Protein AF-A0A8W8M804-F1 (afdb_monomer)

Mean predicted aligned error: 14.67 Å

Nearest PDB structures (foldseek):
  3wht-assembly1_A  TM=5.389E-01  e=2.378E-03  Homo sapiens
  3vv1-assembly1_B  TM=4.825E-01  e=9.554E-04  Caenorhabditis elegans
  2gn7-assembly1_A  TM=3.714E-01  e=5.472E-04  Pterocarpus angolensis
  5glt-assembly2_B  TM=5.062E-01  e=2.573E-02  Toxascaris leonina
  5w8m-assembly3_C  TM=5.749E-01  e=2.720E+00  Thermochaetoides thermophila

InterPro domains:
  IPR013320 Concanavalin A-like lectin/glucanase domain superfamily [SSF49899] (125-293)

Organism: Magallana gigas (NCBI:txid29159)

Structure (mmCIF, N/CA/C/O backbone):
data_AF-A0A8W8M804-F1
#
_entry.id   AF-A0A8W8M804-F1
#
loop_
_atom_site.group_PDB
_atom_site.id
_atom_site.type_symbol
_atom_site.label_atom_id
_atom_site.label_alt_id
_atom_site.label_comp_id
_atom_site.label_asym_id
_atom_site.label_entity_id
_atom_site.label_seq_id
_atom_site.pdbx_PDB_ins_code
_atom_site.Cartn_x
_atom_site.Cartn_y
_atom_site.Cartn_z
_atom_site.occupancy
_atom_site.B_iso_or_equiv
_atom_site.auth_seq_id
_atom_site.auth_comp_id
_atom_site.auth_asym_id
_atom_site.auth_atom_id
_atom_site.pdbx_PDB_model_num
ATOM 1 N N . ALA A 1 1 ? 40.664 -21.416 -41.906 1.00 31.02 1 ALA A N 1
ATOM 2 C CA . ALA A 1 1 ? 40.564 -22.837 -41.514 1.00 31.02 1 ALA A CA 1
ATOM 3 C C . ALA A 1 1 ? 39.234 -23.032 -40.791 1.00 31.02 1 ALA A C 1
ATOM 5 O O . ALA A 1 1 ? 38.945 -22.203 -39.941 1.00 31.02 1 ALA A O 1
ATOM 6 N N . CYS A 1 2 ? 38.373 -24.005 -41.096 1.00 26.11 2 CYS A N 1
ATOM 7 C CA . CYS A 1 2 ? 38.398 -25.051 -42.134 1.00 26.11 2 CYS A CA 1
ATOM 8 C C . CYS A 1 2 ? 36.930 -25.421 -42.490 1.00 26.11 2 CYS A C 1
ATOM 10 O O . CYS A 1 2 ? 36.098 -25.499 -41.597 1.00 26.11 2 CYS A O 1
ATOM 12 N N . THR A 1 3 ? 36.546 -25.338 -43.771 1.00 32.50 3 THR A N 1
ATOM 13 C CA . THR A 1 3 ? 36.202 -26.456 -44.698 1.00 32.50 3 THR A CA 1
ATOM 14 C C . THR A 1 3 ? 34.803 -27.095 -44.560 1.00 32.50 3 THR A C 1
ATOM 16 O O . THR A 1 3 ? 34.520 -27.837 -43.627 1.00 32.50 3 THR A O 1
ATOM 19 N N . ILE A 1 4 ? 33.992 -26.832 -45.592 1.00 37.12 4 ILE A N 1
ATOM 20 C CA . ILE A 1 4 ? 32.720 -27.443 -46.062 1.00 37.12 4 ILE A CA 1
ATOM 21 C C . ILE A 1 4 ? 33.000 -28.934 -46.450 1.00 37.12 4 ILE A C 1
ATOM 23 O O . ILE A 1 4 ? 34.138 -29.161 -46.873 1.00 37.12 4 ILE A O 1
ATOM 27 N N . PRO A 1 5 ? 32.089 -29.950 -46.324 1.00 40.31 5 PRO A N 1
ATOM 28 C CA . PRO A 1 5 ? 30.773 -29.968 -46.995 1.00 40.31 5 PRO A CA 1
ATOM 29 C C . PRO A 1 5 ? 29.573 -30.701 -46.345 1.00 40.31 5 PRO A C 1
ATOM 31 O O . PRO A 1 5 ? 29.697 -31.535 -45.453 1.00 40.31 5 PRO A O 1
ATOM 34 N N . CYS A 1 6 ? 28.388 -30.434 -46.909 1.00 38.78 6 CYS A N 1
ATOM 35 C CA . CYS A 1 6 ? 27.187 -31.263 -46.774 1.00 38.78 6 CYS A CA 1
ATOM 36 C C . CYS A 1 6 ? 27.099 -32.276 -47.926 1.00 38.78 6 CYS A C 1
ATOM 38 O O . CYS A 1 6 ? 27.071 -31.838 -49.072 1.00 38.78 6 CYS A O 1
ATOM 40 N N . SER A 1 7 ? 26.957 -33.573 -47.623 1.00 38.91 7 SER A N 1
ATOM 41 C CA . SER A 1 7 ? 26.239 -34.586 -48.435 1.00 38.91 7 SER A CA 1
ATOM 42 C C . SER A 1 7 ? 26.492 -35.997 -47.891 1.00 38.91 7 SER A C 1
ATOM 44 O O . SER A 1 7 ? 27.657 -36.367 -47.787 1.00 38.91 7 SER A O 1
ATOM 46 N N . VAL A 1 8 ? 25.441 -36.793 -47.646 1.00 33.19 8 VAL A N 1
ATOM 47 C CA . VAL A 1 8 ? 25.365 -38.221 -48.038 1.00 33.19 8 VAL A CA 1
ATOM 48 C C . VAL A 1 8 ? 23.891 -38.565 -48.299 1.00 33.19 8 VAL A C 1
ATOM 50 O O . VAL A 1 8 ? 22.996 -38.049 -47.628 1.00 33.19 8 VAL A O 1
ATOM 53 N N . ASP A 1 9 ? 23.670 -39.410 -49.300 1.00 31.55 9 ASP A N 1
ATOM 54 C CA . ASP A 1 9 ? 22.392 -39.820 -49.874 1.00 31.55 9 ASP A CA 1
ATOM 55 C C . ASP A 1 9 ? 21.448 -40.639 -48.979 1.00 31.55 9 ASP A C 1
ATOM 57 O O . ASP A 1 9 ? 21.805 -41.250 -47.972 1.00 31.55 9 ASP A O 1
ATOM 61 N N . SER A 1 10 ? 20.210 -40.736 -49.458 1.00 38.28 10 SER A N 1
ATOM 62 C CA . SER A 1 10 ? 19.240 -41.761 -49.087 1.00 38.28 10 SER A CA 1
ATOM 63 C C . SER A 1 10 ? 19.641 -43.162 -49.573 1.00 38.28 10 SER A C 1
ATOM 65 O O . SER A 1 10 ? 19.855 -43.333 -50.773 1.00 38.28 10 SER A O 1
ATOM 67 N N . SER A 1 11 ? 19.584 -44.191 -48.713 1.00 32.81 11 SER A N 1
ATOM 68 C CA . SER A 1 11 ? 18.878 -45.465 -49.009 1.00 32.81 11 SER A CA 1
ATOM 69 C C . SER A 1 11 ? 18.963 -46.545 -47.901 1.00 32.81 11 SER A C 1
ATOM 71 O O . SER A 1 11 ? 19.954 -46.677 -47.196 1.00 32.81 11 SER A O 1
ATOM 73 N N . ASN A 1 12 ? 17.896 -47.356 -47.834 1.00 29.94 12 ASN A N 1
ATOM 74 C CA . ASN A 1 12 ? 17.819 -48.767 -47.399 1.00 29.94 12 ASN A CA 1
ATOM 75 C C . ASN A 1 12 ? 17.908 -49.210 -45.908 1.00 29.94 12 ASN A C 1
ATOM 77 O O . ASN A 1 12 ? 18.940 -49.627 -45.403 1.00 29.94 12 ASN A O 1
ATOM 81 N N . PHE A 1 13 ? 16.703 -49.337 -45.327 1.00 27.36 13 PHE A N 1
ATOM 82 C CA . PHE A 1 13 ? 16.107 -50.564 -44.739 1.00 27.36 13 PHE A CA 1
ATOM 83 C C . PHE A 1 13 ? 16.554 -51.192 -43.380 1.00 27.36 13 PHE A C 1
ATOM 85 O O . PHE A 1 13 ? 17.562 -51.873 -43.265 1.00 27.36 13 PHE A O 1
ATOM 92 N N . ASN A 1 14 ? 15.587 -51.144 -42.442 1.00 28.50 14 ASN A N 1
ATOM 93 C CA . ASN A 1 14 ? 15.161 -52.130 -41.418 1.00 28.50 14 ASN A CA 1
ATOM 94 C C . ASN A 1 14 ? 16.011 -52.538 -40.181 1.00 28.50 14 ASN A C 1
ATOM 96 O O . ASN A 1 14 ? 16.930 -53.339 -40.264 1.00 28.50 14 ASN A O 1
ATOM 100 N N . ARG A 1 15 ? 15.480 -52.123 -39.007 1.00 34.97 15 ARG A N 1
ATOM 101 C CA . ARG A 1 15 ? 15.241 -52.864 -37.729 1.00 34.97 15 ARG A CA 1
ATOM 102 C C . ARG A 1 15 ? 16.177 -54.050 -37.402 1.00 34.97 15 ARG A C 1
ATOM 104 O O . ARG A 1 15 ? 16.123 -55.066 -38.077 1.00 34.97 15 ARG A O 1
ATOM 111 N N . GLN A 1 16 ? 16.871 -54.063 -36.261 1.00 28.70 16 GLN A N 1
ATOM 112 C CA . GLN A 1 16 ? 16.286 -54.082 -34.900 1.00 28.70 16 GLN A CA 1
ATOM 113 C C . GLN A 1 16 ? 17.237 -53.450 -33.848 1.00 28.70 16 GLN A C 1
ATOM 115 O O . GLN A 1 16 ? 18.360 -53.089 -34.184 1.00 28.70 16 GLN A O 1
ATOM 120 N N . GLY A 1 17 ? 16.765 -53.240 -32.609 1.00 29.22 17 GLY A N 1
ATOM 121 C CA . GLY A 1 17 ? 17.511 -52.525 -31.551 1.00 29.22 17 GLY A CA 1
ATOM 122 C C . GLY A 1 17 ? 18.690 -53.318 -30.957 1.00 29.22 17 GLY A C 1
ATOM 123 O O . GLY A 1 17 ? 18.915 -54.466 -31.323 1.00 29.22 17 GLY A O 1
ATOM 124 N N . ASP A 1 18 ? 19.456 -52.792 -30.004 1.00 30.83 18 ASP A N 1
ATOM 125 C CA . ASP A 1 18 ? 19.450 -51.452 -29.388 1.00 30.83 18 ASP A CA 1
ATOM 126 C C . ASP A 1 18 ? 20.875 -51.216 -28.786 1.00 30.83 18 ASP A C 1
ATOM 128 O O . ASP A 1 18 ? 21.720 -52.102 -28.894 1.00 30.83 18 ASP A O 1
ATOM 132 N N . VAL A 1 19 ? 21.312 -50.095 -28.196 1.00 34.81 19 VAL A N 1
ATOM 133 C CA . VAL A 1 19 ? 20.635 -48.977 -27.513 1.00 34.81 19 VAL A CA 1
ATOM 134 C C . VAL A 1 19 ? 21.289 -47.643 -27.894 1.00 34.81 19 VAL A C 1
ATOM 136 O O . VAL A 1 19 ? 22.501 -47.579 -28.090 1.00 34.81 19 VAL A O 1
ATOM 139 N N . THR A 1 20 ? 20.526 -46.541 -27.897 1.00 28.81 20 THR A N 1
ATOM 140 C CA . THR A 1 20 ? 21.114 -45.200 -27.691 1.00 28.81 20 THR A CA 1
ATOM 141 C C . THR A 1 20 ? 20.416 -44.444 -26.568 1.00 28.81 20 THR A C 1
ATOM 143 O O . THR A 1 20 ? 19.236 -44.111 -26.650 1.00 28.81 20 THR A O 1
ATOM 146 N N . THR A 1 21 ? 21.191 -44.110 -25.536 1.00 45.38 21 THR A N 1
ATOM 147 C CA . THR A 1 21 ? 20.857 -43.154 -24.477 1.00 45.38 21 THR A CA 1
ATOM 148 C C . THR A 1 21 ? 20.705 -41.749 -25.060 1.00 45.38 21 THR A C 1
ATOM 150 O O . THR A 1 21 ? 21.582 -40.894 -24.959 1.00 45.38 21 THR A O 1
ATOM 153 N N . LYS A 1 22 ? 19.558 -41.488 -25.685 1.00 29.52 22 LYS A N 1
ATOM 154 C CA . LYS A 1 22 ? 19.116 -40.126 -25.971 1.00 29.52 22 LYS A CA 1
ATOM 155 C C . LYS A 1 22 ? 18.430 -39.588 -24.725 1.00 29.52 22 LYS A C 1
ATOM 157 O O . LYS A 1 22 ? 17.489 -40.202 -24.227 1.00 29.52 22 LYS A O 1
ATOM 162 N N . ALA A 1 23 ? 18.888 -38.427 -24.252 1.00 28.05 23 ALA A N 1
ATOM 163 C CA . ALA A 1 23 ? 18.089 -37.599 -23.356 1.00 28.05 23 ALA A CA 1
ATOM 164 C C . ALA A 1 23 ? 16.671 -37.483 -23.943 1.00 28.05 23 ALA A C 1
ATOM 166 O O . ALA A 1 23 ? 16.555 -37.390 -25.175 1.00 28.05 23 ALA A O 1
ATOM 167 N N . PRO A 1 24 ? 15.607 -37.529 -23.119 1.00 29.89 24 PRO A N 1
ATOM 168 C CA . PRO A 1 24 ? 14.253 -37.464 -23.638 1.00 29.89 24 PRO A CA 1
ATOM 169 C C . PRO A 1 24 ? 14.136 -36.226 -24.524 1.00 29.89 24 PRO A C 1
ATOM 171 O O . PRO A 1 24 ? 14.365 -35.102 -24.071 1.00 29.89 24 PRO A O 1
ATOM 174 N N . LYS A 1 25 ? 13.804 -36.444 -25.808 1.00 40.72 25 LYS A N 1
ATOM 175 C CA . LYS A 1 25 ? 13.265 -35.376 -26.654 1.00 40.72 25 LYS A CA 1
ATOM 176 C C . LYS A 1 25 ? 12.209 -34.687 -25.804 1.00 40.72 25 LYS A C 1
ATOM 178 O O . LYS A 1 25 ? 11.358 -35.395 -25.272 1.00 40.72 25 LYS A O 1
ATOM 183 N N . TYR A 1 26 ? 12.262 -33.361 -25.683 1.00 43.69 26 TYR A N 1
ATOM 184 C CA . TYR A 1 26 ? 11.168 -32.612 -25.077 1.00 43.69 26 TYR A CA 1
ATOM 185 C C . TYR A 1 26 ? 9.885 -33.028 -25.794 1.00 43.69 26 TYR A C 1
ATOM 187 O O . TYR A 1 26 ? 9.686 -32.682 -26.962 1.00 43.69 26 TYR A O 1
ATOM 195 N N . GLU A 1 27 ? 9.071 -33.855 -25.136 1.00 53.19 27 GLU A N 1
ATOM 196 C CA . GLU A 1 27 ? 7.822 -34.304 -25.717 1.00 53.19 27 GLU A CA 1
ATOM 197 C C . GLU A 1 27 ? 6.955 -33.069 -25.848 1.00 53.19 27 GLU A C 1
ATOM 199 O O . GLU A 1 27 ? 6.610 -32.404 -24.871 1.00 53.19 27 GLU A O 1
ATOM 204 N N . CYS A 1 28 ? 6.658 -32.718 -27.094 1.00 57.25 28 CYS A N 1
ATOM 205 C CA . CYS A 1 28 ? 5.728 -31.652 -27.360 1.00 57.25 28 CYS A CA 1
ATOM 206 C C . CYS A 1 28 ? 4.334 -32.162 -26.994 1.00 57.25 28 CYS A C 1
ATOM 208 O O . CYS A 1 28 ? 3.630 -32.728 -27.830 1.00 57.25 28 CYS A O 1
ATOM 210 N N . PHE A 1 29 ? 3.948 -31.955 -25.734 1.00 66.62 29 PHE A N 1
ATOM 211 C CA . PHE A 1 29 ? 2.612 -32.229 -25.197 1.00 66.62 29 PHE A CA 1
ATOM 212 C C . PHE A 1 29 ? 1.534 -31.307 -25.785 1.00 66.62 29 PHE A C 1
ATOM 214 O O . PHE A 1 29 ? 0.408 -31.260 -25.299 1.00 66.62 29 PHE A O 1
ATOM 221 N N . PHE A 1 30 ? 1.887 -30.508 -26.789 1.00 72.38 30 PHE A N 1
ATOM 222 C CA . PHE A 1 30 ? 1.026 -29.561 -27.465 1.00 72.38 30 PHE A CA 1
ATOM 223 C C . PHE A 1 30 ? 0.755 -30.106 -28.876 1.00 72.38 30 PHE A C 1
ATOM 225 O O . PHE A 1 30 ? 1.682 -30.415 -29.623 1.00 72.38 30 PHE A O 1
ATOM 232 N N . ARG A 1 31 ? -0.516 -30.270 -29.250 1.00 74.12 31 ARG A N 1
ATOM 233 C CA . ARG A 1 31 ? -0.929 -30.737 -30.587 1.00 74.12 31 ARG A CA 1
ATOM 234 C C . ARG A 1 31 ? -1.647 -29.621 -31.337 1.00 74.12 31 ARG A C 1
ATOM 236 O O . ARG A 1 31 ? -2.398 -28.881 -30.710 1.00 74.12 31 ARG A O 1
ATOM 243 N N . PRO A 1 32 ? -1.486 -29.482 -32.661 1.00 73.19 32 PRO A N 1
ATOM 244 C CA . PRO A 1 32 ? -2.218 -28.467 -33.412 1.00 73.19 32 PRO A CA 1
ATOM 245 C C . PRO A 1 32 ? -3.724 -28.763 -33.376 1.00 73.19 32 PRO A C 1
ATOM 247 O O . PRO A 1 32 ? -4.148 -29.889 -33.639 1.00 73.19 32 PRO A O 1
ATOM 250 N N . VAL A 1 33 ? -4.548 -27.755 -33.077 1.00 64.81 33 VAL A N 1
ATOM 251 C CA . VAL A 1 33 ? -6.009 -27.915 -33.121 1.00 64.81 33 VAL A CA 1
ATOM 252 C C . VAL A 1 33 ? -6.485 -27.745 -34.562 1.00 64.81 33 VAL A C 1
ATOM 254 O O . VAL A 1 33 ? -6.260 -26.704 -35.188 1.00 64.81 33 VAL A O 1
ATOM 257 N N . LYS A 1 34 ? -7.148 -28.774 -35.108 1.00 68.00 34 LYS A N 1
ATOM 258 C CA . LYS A 1 34 ? -7.558 -28.800 -36.520 1.00 68.00 34 LYS A CA 1
ATOM 259 C C . LYS A 1 34 ? -8.424 -27.587 -36.853 1.00 68.00 34 LYS A C 1
ATOM 261 O O . LYS A 1 34 ? -9.477 -27.372 -36.258 1.00 68.00 34 LYS A O 1
ATOM 266 N N . GLY A 1 35 ? -7.989 -26.812 -37.842 1.00 62.16 35 GLY A N 1
ATOM 267 C CA . GLY A 1 35 ? -8.741 -25.653 -38.299 1.00 62.16 35 GLY A CA 1
ATOM 268 C C . GLY A 1 35 ? -8.730 -24.458 -37.335 1.00 62.16 35 GLY A C 1
ATOM 269 O O . GLY A 1 35 ? -9.656 -23.655 -37.409 1.00 62.16 35 GLY A O 1
ATOM 270 N N . ARG A 1 36 ? -7.750 -24.372 -36.415 1.00 70.75 36 ARG A N 1
ATOM 271 C CA . ARG A 1 36 ? -7.536 -23.260 -35.466 1.00 70.75 36 ARG A CA 1
ATOM 272 C C . ARG A 1 36 ? -6.029 -22.975 -35.302 1.00 70.75 36 ARG A C 1
ATOM 274 O O . ARG A 1 36 ? -5.457 -23.338 -34.278 1.00 70.75 36 ARG A O 1
ATOM 281 N N . PRO A 1 37 ? -5.350 -22.297 -36.250 1.00 69.44 37 PRO A N 1
ATOM 282 C CA . PRO A 1 37 ? -3.891 -22.172 -36.252 1.00 69.44 37 PRO A CA 1
ATOM 283 C C . PRO A 1 37 ? -3.355 -21.287 -35.120 1.00 69.44 37 PRO A C 1
ATOM 285 O O . PRO A 1 37 ? -2.157 -21.260 -34.892 1.00 69.44 37 PRO A O 1
ATOM 288 N N . LYS A 1 38 ? -4.215 -20.578 -34.377 1.00 75.06 38 LYS A N 1
ATOM 289 C CA . LYS A 1 38 ? -3.839 -19.855 -33.150 1.00 75.06 38 LYS A CA 1
ATOM 290 C C . LYS A 1 38 ? -4.037 -20.686 -31.874 1.00 75.06 38 LYS A C 1
ATOM 292 O O . LYS A 1 38 ? -3.924 -20.124 -30.794 1.00 75.06 38 LYS A O 1
ATOM 297 N N . LYS A 1 39 ? -4.327 -21.992 -31.973 1.00 72.50 39 LYS A N 1
ATOM 298 C CA . LYS A 1 39 ? -4.551 -22.896 -30.832 1.00 72.50 39 LYS A CA 1
ATOM 299 C C . LYS A 1 39 ? -3.733 -24.182 -30.893 1.00 72.50 39 LYS A C 1
ATOM 301 O O . LYS A 1 39 ? -3.458 -24.718 -31.966 1.00 72.50 39 LYS A O 1
ATOM 306 N N . TYR A 1 40 ? -3.440 -24.712 -29.711 1.00 74.62 40 TYR A N 1
ATOM 307 C CA . TYR A 1 40 ? -2.895 -26.045 -29.496 1.00 74.62 40 TYR A CA 1
ATOM 308 C C . TYR A 1 40 ? -3.627 -26.766 -28.362 1.00 74.62 40 TYR A C 1
ATOM 310 O O . TYR A 1 40 ? -3.998 -26.173 -27.355 1.00 74.62 40 TYR A O 1
ATOM 318 N N . TRP A 1 41 ? -3.837 -28.065 -28.516 1.00 74.62 41 TRP A N 1
ATOM 319 C CA . TRP A 1 41 ? -4.311 -28.945 -27.461 1.00 74.62 41 TRP A CA 1
ATOM 320 C C . TRP A 1 41 ? -3.147 -29.276 -26.536 1.00 74.62 41 TRP A C 1
ATOM 322 O O . TRP A 1 41 ? -2.179 -29.890 -26.978 1.00 74.62 41 TRP A O 1
ATOM 332 N N . ASN A 1 42 ? -3.224 -28.867 -25.275 1.00 72.56 42 ASN A N 1
ATOM 333 C CA . ASN A 1 42 ? -2.254 -29.232 -24.257 1.00 72.56 42 ASN A CA 1
ATOM 334 C C . ASN A 1 42 ? -2.685 -30.557 -23.617 1.00 72.56 42 ASN A C 1
ATOM 336 O O . ASN A 1 42 ? -3.613 -30.580 -22.812 1.00 72.56 42 ASN A O 1
ATOM 340 N N . GLU A 1 43 ? -2.001 -31.646 -23.966 1.00 55.88 43 GLU A N 1
ATOM 341 C CA . GLU A 1 43 ? -2.252 -33.007 -23.477 1.00 55.88 43 GLU A CA 1
ATOM 342 C C . GLU A 1 43 ? -2.067 -33.116 -21.955 1.00 55.88 43 GLU A C 1
ATOM 344 O O . GLU A 1 43 ? -2.842 -33.802 -21.298 1.00 55.88 43 GLU A O 1
ATOM 349 N N . MET A 1 44 ? -1.123 -32.368 -21.371 1.00 60.81 44 MET A N 1
ATOM 350 C CA . MET A 1 44 ? -0.863 -32.366 -19.919 1.00 60.81 44 MET A CA 1
ATOM 351 C C . MET A 1 44 ? -1.944 -31.628 -19.120 1.00 60.81 44 MET A C 1
ATOM 353 O O . MET A 1 44 ? -2.150 -31.914 -17.943 1.00 60.81 44 MET A O 1
ATOM 357 N N . ALA A 1 45 ? -2.633 -30.671 -19.747 1.00 54.91 45 ALA A N 1
ATOM 358 C CA . ALA A 1 45 ? -3.763 -29.950 -19.159 1.00 54.91 45 ALA A CA 1
ATOM 359 C C . ALA A 1 45 ? -5.131 -30.432 -19.686 1.00 54.91 45 ALA A C 1
ATOM 361 O O . ALA A 1 45 ? -6.159 -29.896 -19.276 1.00 54.91 45 ALA A O 1
ATOM 362 N N . ASN A 1 46 ? -5.135 -31.409 -20.601 1.00 64.69 46 ASN A N 1
ATOM 363 C CA . ASN A 1 46 ? -6.291 -31.970 -21.301 1.00 64.69 46 ASN A CA 1
ATOM 364 C C . ASN A 1 46 ? -7.288 -30.909 -21.827 1.00 64.69 46 ASN A C 1
ATOM 366 O O . ASN A 1 46 ? -8.502 -31.040 -21.650 1.00 64.69 46 ASN A O 1
ATOM 370 N N . GLN A 1 47 ? -6.772 -29.828 -22.428 1.00 59.06 47 GLN A N 1
ATOM 371 C CA . GLN A 1 47 ? -7.574 -28.691 -22.907 1.00 59.06 47 GLN A CA 1
ATOM 372 C C . GLN A 1 47 ? -6.936 -27.968 -24.104 1.00 59.06 47 GLN A C 1
ATOM 374 O O . GLN A 1 47 ? -5.712 -27.935 -24.248 1.00 59.06 47 GLN A O 1
ATOM 379 N N . GLU A 1 48 ? -7.755 -27.306 -24.927 1.00 77.06 48 GLU A N 1
ATOM 380 C CA . GLU A 1 48 ? -7.260 -26.339 -25.914 1.00 77.06 48 GLU A CA 1
ATOM 381 C C . GLU A 1 48 ? -6.735 -25.074 -25.216 1.00 77.06 48 GLU A C 1
ATOM 383 O O . GLU A 1 48 ? -7.419 -24.468 -24.390 1.00 77.06 48 GLU A O 1
ATOM 388 N N . GLN A 1 49 ? -5.533 -24.654 -25.592 1.00 68.31 49 GLN A N 1
ATOM 389 C CA . GLN A 1 49 ? -4.904 -23.387 -25.235 1.00 68.31 49 GLN A CA 1
ATOM 390 C C . GLN A 1 49 ? -4.574 -22.610 -26.512 1.00 68.31 49 GLN A C 1
ATOM 392 O O . GLN A 1 49 ? -4.562 -23.170 -27.609 1.00 68.31 49 GLN A O 1
ATOM 397 N N . ASP A 1 50 ? -4.295 -21.317 -26.387 1.00 74.88 50 ASP A N 1
ATOM 398 C CA . ASP A 1 50 ? -4.043 -20.456 -27.538 1.00 74.88 50 ASP A CA 1
ATOM 399 C C . ASP A 1 50 ? -2.657 -19.820 -27.511 1.00 74.88 50 ASP A C 1
ATOM 401 O O . ASP A 1 50 ? -2.026 -19.639 -26.467 1.00 74.88 50 ASP A O 1
ATOM 405 N N . CYS A 1 51 ? -2.225 -19.419 -28.699 1.00 66.50 51 CYS A N 1
ATOM 406 C CA . CYS A 1 51 ? -1.035 -18.632 -28.932 1.00 66.50 51 CYS A CA 1
ATOM 407 C C . CYS A 1 51 ? -1.268 -17.134 -28.731 1.00 66.50 51 CYS A C 1
ATOM 409 O O . CYS A 1 51 ? -2.338 -16.646 -29.093 1.00 66.50 51 CYS A O 1
ATOM 411 N N . PRO A 1 52 ? -0.263 -16.384 -28.227 1.00 60.78 52 PRO A N 1
ATOM 412 C CA . PRO A 1 52 ? -0.346 -14.937 -28.045 1.00 60.78 52 PRO A CA 1
ATOM 413 C C . PRO A 1 52 ? -0.822 -14.181 -29.291 1.00 60.78 52 PRO A C 1
ATOM 415 O O . PRO A 1 52 ? -0.680 -14.648 -30.423 1.00 60.78 52 PRO A O 1
ATOM 418 N N . ALA A 1 53 ? -1.379 -12.987 -29.070 1.00 60.50 53 ALA A N 1
ATOM 419 C CA . ALA A 1 53 ? -1.971 -12.166 -30.121 1.00 60.50 53 ALA A CA 1
ATOM 420 C C . ALA A 1 53 ? -1.041 -12.011 -31.341 1.00 60.50 53 ALA A C 1
ATOM 422 O O . ALA A 1 53 ? 0.166 -11.833 -31.207 1.00 60.50 53 ALA A O 1
ATOM 423 N N . SER A 1 54 ? -1.637 -12.094 -32.532 1.00 54.47 54 SER A N 1
ATOM 424 C CA . SER A 1 54 ? -0.962 -12.076 -33.844 1.00 54.47 54 SER A CA 1
ATOM 425 C C . SER A 1 54 ? -0.064 -13.279 -34.191 1.00 54.47 54 SER A C 1
ATOM 427 O O . SER A 1 54 ? 0.325 -13.391 -35.350 1.00 54.47 54 SER A O 1
ATOM 429 N N . LEU A 1 55 ? 0.178 -14.223 -33.274 1.00 64.38 55 LEU A N 1
ATOM 430 C CA . LEU A 1 55 ? 0.974 -15.433 -33.532 1.00 64.38 55 LEU A CA 1
ATOM 431 C C . LEU A 1 55 ? 0.105 -16.652 -33.893 1.00 64.38 55 LEU A C 1
ATOM 433 O O . LEU A 1 55 ? -1.098 -16.692 -33.618 1.00 64.38 55 LEU A O 1
ATOM 437 N N . VAL A 1 56 ? 0.736 -17.665 -34.489 1.00 74.88 56 VAL A N 1
ATOM 438 C CA . VAL A 1 56 ? 0.177 -18.996 -34.776 1.00 74.88 56 VAL A CA 1
ATOM 439 C C . VAL A 1 56 ? 0.990 -20.083 -34.075 1.00 74.88 56 VAL A C 1
ATOM 441 O O . VAL A 1 56 ? 2.188 -19.923 -33.837 1.00 74.88 56 VAL A O 1
ATOM 444 N N . TYR A 1 57 ? 0.340 -21.191 -33.729 1.00 69.69 57 TYR A N 1
ATOM 445 C CA . TYR A 1 57 ? 0.988 -22.357 -33.151 1.00 69.69 57 TYR A CA 1
ATOM 446 C C . TYR A 1 57 ? 1.755 -23.127 -34.221 1.00 69.69 57 TYR A C 1
ATOM 448 O O . TYR A 1 57 ? 1.198 -23.516 -35.248 1.00 69.69 57 TYR A O 1
ATOM 456 N N . ARG A 1 58 ? 3.032 -23.372 -33.946 1.00 70.62 58 ARG A N 1
ATOM 457 C CA . ARG A 1 58 ? 3.958 -24.083 -34.815 1.00 70.62 58 ARG A CA 1
ATOM 458 C C . ARG A 1 58 ? 4.321 -25.437 -34.195 1.00 70.62 58 ARG A C 1
ATOM 460 O O . ARG A 1 58 ? 5.199 -25.487 -33.329 1.00 70.62 58 ARG A O 1
ATOM 467 N N . PRO A 1 59 ? 3.646 -26.536 -34.594 1.00 63.53 59 PRO A N 1
ATOM 468 C CA . PRO A 1 59 ? 3.857 -27.862 -34.005 1.00 63.53 59 PRO A CA 1
ATOM 469 C C . PRO A 1 59 ? 5.256 -28.428 -34.276 1.00 63.53 59 PRO A C 1
ATOM 471 O O . PRO A 1 59 ? 5.727 -29.276 -33.527 1.00 63.53 59 PRO A O 1
ATOM 474 N N . ASP A 1 60 ? 5.931 -27.943 -35.318 1.00 56.38 60 ASP A N 1
ATOM 475 C CA . ASP A 1 60 ? 7.297 -28.309 -35.695 1.00 56.38 60 ASP A CA 1
ATOM 476 C C . ASP A 1 60 ? 8.359 -27.821 -34.692 1.00 56.38 60 ASP A C 1
ATOM 478 O O . ASP A 1 60 ? 9.396 -28.462 -34.536 1.00 56.38 60 ASP A O 1
ATOM 482 N N . ILE A 1 61 ? 8.079 -26.724 -33.977 1.00 57.47 61 ILE A N 1
ATOM 483 C CA . ILE A 1 61 ? 8.957 -26.141 -32.944 1.00 57.47 61 ILE A CA 1
ATOM 484 C C . ILE A 1 61 ? 8.280 -26.017 -31.567 1.00 57.47 61 ILE A C 1
ATOM 486 O O . ILE A 1 61 ? 8.849 -25.441 -30.645 1.00 57.47 61 ILE A O 1
ATOM 490 N N . CYS A 1 62 ? 7.078 -26.578 -31.407 1.00 69.44 62 CYS A N 1
ATOM 491 C CA . CYS A 1 62 ? 6.285 -26.605 -30.173 1.00 69.44 62 CYS A CA 1
ATOM 492 C C . CYS A 1 62 ? 5.964 -25.234 -29.532 1.00 69.44 62 CYS A C 1
ATOM 494 O O . CYS A 1 62 ? 5.643 -25.160 -28.346 1.00 69.44 62 CYS A O 1
ATOM 496 N N . VAL A 1 63 ? 6.024 -24.138 -30.292 1.00 65.81 63 VAL A N 1
ATOM 497 C CA . VAL A 1 63 ? 5.839 -22.769 -29.776 1.00 65.81 63 VAL A CA 1
ATOM 498 C C . VAL A 1 63 ? 4.922 -21.937 -30.668 1.00 65.81 63 VAL A C 1
ATOM 500 O O . VAL A 1 63 ? 4.491 -22.364 -31.735 1.00 65.81 63 VAL A O 1
ATOM 503 N N . CYS A 1 64 ? 4.615 -20.725 -30.221 1.00 62.66 64 CYS A N 1
ATOM 504 C CA . CYS A 1 64 ? 3.844 -19.747 -30.971 1.00 62.66 64 CYS A CA 1
ATOM 505 C C . CYS A 1 64 ? 4.781 -18.762 -31.675 1.00 62.66 64 CYS A C 1
ATOM 507 O O . CYS A 1 64 ? 5.653 -18.188 -31.026 1.00 62.66 64 CYS A O 1
ATOM 509 N N . GLY A 1 65 ? 4.598 -18.542 -32.976 1.00 63.88 65 GLY A N 1
ATOM 510 C CA . GLY A 1 65 ? 5.445 -17.654 -33.777 1.00 63.88 65 GLY A CA 1
ATOM 511 C C . GLY A 1 65 ? 4.674 -16.919 -34.870 1.00 63.88 65 GLY A C 1
ATOM 512 O O . GLY A 1 65 ? 3.476 -17.136 -35.051 1.00 63.88 65 GLY A O 1
ATOM 513 N N . ASN A 1 66 ? 5.357 -16.029 -35.592 1.00 63.03 66 ASN A N 1
ATOM 514 C CA . ASN A 1 66 ? 4.754 -15.317 -36.719 1.00 63.03 66 ASN A CA 1
ATOM 515 C C . ASN A 1 66 ? 4.324 -16.314 -37.814 1.00 63.03 66 ASN A C 1
ATOM 517 O O . ASN A 1 66 ? 5.043 -17.293 -38.048 1.00 63.03 66 ASN A O 1
ATOM 521 N N . PRO A 1 67 ? 3.183 -16.086 -38.491 1.00 51.38 67 PRO A N 1
ATOM 522 C CA . PRO A 1 67 ? 2.825 -16.863 -39.670 1.00 51.38 67 PRO A CA 1
ATOM 523 C C . PRO A 1 67 ? 3.874 -16.642 -40.768 1.00 51.38 67 PRO A C 1
ATOM 525 O O . PRO A 1 67 ? 4.292 -15.510 -41.010 1.00 51.38 67 PRO A O 1
ATOM 528 N N . LEU A 1 68 ? 4.303 -17.728 -41.411 1.00 51.66 68 LEU A N 1
ATOM 529 C CA . LEU A 1 68 ? 5.136 -17.664 -42.611 1.00 51.66 68 LEU A CA 1
ATOM 530 C C . LEU A 1 68 ? 4.290 -17.159 -43.790 1.00 51.66 68 LEU A C 1
ATOM 532 O O . LEU A 1 68 ? 3.086 -17.421 -43.851 1.00 51.66 68 LEU A O 1
ATOM 536 N N . GLU A 1 69 ? 4.911 -16.429 -44.717 1.00 38.78 69 GLU A N 1
ATOM 537 C CA . GLU A 1 69 ? 4.254 -16.032 -45.962 1.00 38.78 69 GLU A CA 1
ATOM 538 C C . GLU A 1 69 ? 4.023 -17.265 -46.844 1.00 38.78 69 GLU A C 1
ATOM 540 O O . GLU A 1 69 ? 4.985 -17.911 -47.257 1.00 38.78 69 GLU A O 1
ATOM 545 N N . SER A 1 70 ? 2.750 -17.538 -47.166 1.00 33.03 70 SER A N 1
ATOM 546 C CA . SER A 1 70 ? 2.268 -18.651 -48.011 1.00 33.03 70 SER A CA 1
ATOM 547 C C . SER A 1 70 ? 2.487 -20.067 -47.406 1.00 33.03 70 SER A C 1
ATOM 549 O O . SER A 1 70 ? 3.443 -20.303 -46.679 1.00 33.03 70 SER A O 1
ATOM 551 N N . GLU A 1 71 ? 1.611 -21.067 -47.566 1.00 31.50 71 GLU A N 1
ATOM 552 C CA . GLU A 1 71 ? 0.348 -21.191 -48.314 1.00 31.50 71 GLU A CA 1
ATOM 553 C C . GLU A 1 71 ? -0.763 -21.859 -47.459 1.00 31.50 71 GLU A C 1
ATOM 555 O O . GLU A 1 71 ? -0.496 -22.574 -46.497 1.00 31.50 71 GLU A O 1
ATOM 560 N N . THR A 1 72 ? -2.022 -21.700 -47.889 1.00 33.34 72 THR A N 1
ATOM 561 C CA . THR A 1 72 ? -3.220 -22.510 -47.537 1.00 33.34 72 THR A CA 1
ATOM 562 C C . THR A 1 72 ? -3.774 -22.544 -46.090 1.00 33.34 72 THR A C 1
ATOM 564 O O . THR A 1 72 ? -3.304 -23.241 -45.201 1.00 33.34 72 THR A O 1
ATOM 567 N N . GLU A 1 73 ? -4.916 -21.859 -45.940 1.00 38.78 73 GLU A N 1
ATOM 568 C CA . GLU A 1 73 ? -6.123 -22.207 -45.157 1.00 38.78 73 GLU A CA 1
ATOM 569 C C . GLU A 1 73 ? -6.037 -22.810 -43.734 1.00 38.78 73 GLU A C 1
ATOM 571 O O . GLU A 1 73 ? -5.877 -24.017 -43.556 1.00 38.78 73 GLU A O 1
ATOM 576 N N . SER A 1 74 ? -6.477 -22.030 -42.726 1.00 29.89 74 SER A N 1
ATOM 577 C CA . SER A 1 74 ? -7.597 -22.440 -41.842 1.00 29.89 74 SER A CA 1
ATOM 578 C C . SER A 1 74 ? -8.062 -21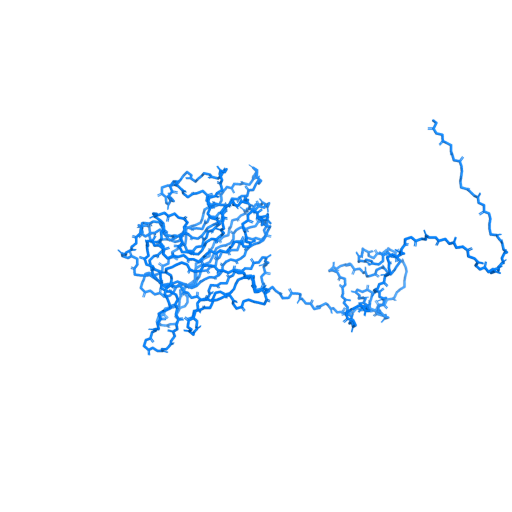.382 -40.816 1.00 29.89 74 SER A C 1
ATOM 580 O O . SER A 1 74 ? -7.337 -20.456 -40.466 1.00 29.89 74 SER A O 1
ATOM 582 N N . LYS A 1 75 ? -9.310 -21.538 -40.341 1.00 31.30 75 LYS A N 1
ATOM 583 C CA . LYS A 1 75 ? -10.129 -20.564 -39.575 1.00 31.30 75 LYS A CA 1
ATOM 584 C C . LYS A 1 75 ? -9.641 -20.314 -38.1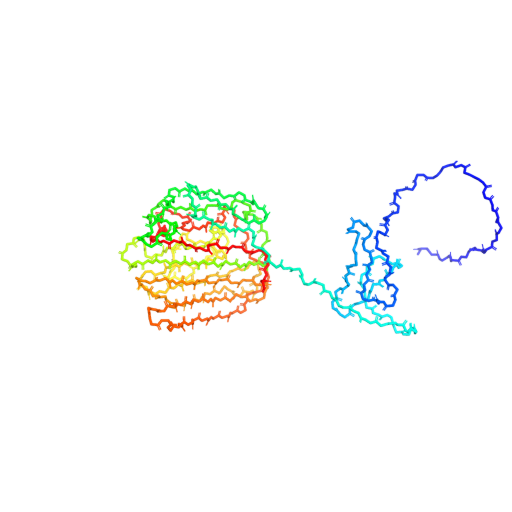30 1.00 31.30 75 LYS A C 1
ATOM 586 O O . LYS A 1 75 ? -8.793 -21.029 -37.628 1.00 31.30 75 LYS A O 1
ATOM 591 N N . VAL A 1 76 ? -10.153 -19.287 -37.436 1.00 31.78 76 VAL A N 1
ATOM 592 C CA . VAL A 1 76 ? -9.645 -18.825 -36.115 1.00 31.78 76 VAL A CA 1
ATOM 593 C C . VAL A 1 76 ? -10.737 -18.835 -35.031 1.00 31.78 76 VAL A C 1
ATOM 595 O O . VAL A 1 76 ? -11.880 -18.486 -35.308 1.00 31.78 76 VAL A O 1
ATOM 598 N N . VAL A 1 77 ? -10.372 -19.190 -33.789 1.00 30.06 77 VAL A N 1
ATOM 599 C CA . VAL A 1 77 ? -11.184 -19.084 -32.549 1.00 30.06 77 VAL A CA 1
ATOM 600 C C . VAL A 1 77 ? -10.258 -18.584 -31.407 1.00 30.06 77 VAL A C 1
ATOM 602 O O . VAL A 1 77 ? -9.079 -18.928 -31.475 1.00 30.06 77 VAL A O 1
ATOM 605 N N . PRO A 1 78 ? -10.711 -17.775 -30.413 1.00 34.66 78 PRO A N 1
ATOM 606 C CA . PRO A 1 78 ? -9.822 -16.996 -29.518 1.00 34.66 78 PRO A CA 1
ATOM 607 C C . PRO A 1 78 ? -9.615 -17.522 -28.069 1.00 34.66 78 PRO A C 1
ATOM 609 O O . PRO A 1 78 ? -10.250 -18.491 -27.641 1.00 34.66 78 PRO A O 1
ATOM 612 N N . ILE A 1 79 ? -8.738 -16.816 -27.329 1.00 35.56 79 ILE A N 1
ATOM 613 C CA . ILE A 1 79 ? -8.056 -17.189 -26.064 1.00 35.56 79 ILE A CA 1
ATOM 614 C C . ILE A 1 79 ? -8.820 -16.842 -24.770 1.00 35.56 79 ILE A C 1
ATOM 616 O O . ILE A 1 79 ? -9.351 -15.734 -24.676 1.00 35.56 79 ILE A O 1
ATOM 620 N N . PRO A 1 80 ? -8.763 -17.677 -23.709 1.00 34.94 80 PRO A N 1
ATOM 621 C CA . PRO A 1 80 ? -9.131 -17.273 -22.350 1.00 34.94 80 PRO A CA 1
ATOM 622 C C . PRO A 1 80 ? -8.079 -16.348 -21.708 1.00 34.94 80 PRO A C 1
ATOM 624 O O . PRO A 1 80 ? -6.912 -16.710 -21.554 1.00 34.94 80 PRO A O 1
ATOM 627 N N . VAL A 1 81 ? -8.497 -15.160 -21.265 1.00 42.00 81 VAL A N 1
ATOM 628 C CA . VAL A 1 81 ? -7.626 -14.204 -20.559 1.00 42.00 81 VAL A CA 1
ATOM 629 C C . VAL A 1 81 ? -7.250 -14.745 -19.174 1.00 42.00 81 VAL A C 1
ATOM 631 O O . VAL A 1 81 ? -8.124 -15.046 -18.359 1.00 42.00 81 VAL A O 1
ATOM 634 N N . LYS A 1 82 ? -5.947 -14.836 -18.872 1.00 51.19 82 LYS A N 1
ATOM 635 C CA . LYS A 1 82 ? -5.455 -15.210 -17.537 1.00 51.19 82 LYS A CA 1
ATOM 636 C C . LYS A 1 82 ? -5.779 -14.092 -16.544 1.00 51.19 82 LYS A C 1
ATOM 638 O O . LYS A 1 82 ? -5.124 -13.054 -16.538 1.00 51.19 82 LYS A O 1
ATOM 643 N N . LYS A 1 83 ? -6.794 -14.313 -15.710 1.00 66.06 83 LYS A N 1
ATOM 644 C CA . LYS A 1 83 ? -7.248 -13.361 -14.691 1.00 66.06 83 LYS A CA 1
ATOM 645 C C . LYS A 1 83 ? -6.122 -13.032 -13.700 1.00 66.06 83 LYS A C 1
ATOM 647 O O . LYS A 1 83 ? -5.469 -13.938 -13.183 1.00 66.06 83 LYS A O 1
ATOM 652 N N . CYS A 1 84 ? -5.916 -11.745 -13.424 1.00 80.62 84 CYS A N 1
ATOM 653 C CA . CYS A 1 84 ? -4.993 -11.294 -12.386 1.00 80.62 84 CYS A CA 1
ATOM 654 C C . CYS A 1 84 ? -5.649 -11.448 -11.004 1.00 80.62 84 CYS A C 1
ATOM 656 O O . CYS A 1 84 ? -6.486 -10.639 -10.597 1.00 80.62 84 CYS A O 1
ATOM 658 N N . ASP A 1 85 ? -5.287 -12.513 -10.293 1.00 87.19 85 ASP A N 1
ATOM 659 C CA . ASP A 1 85 ? -5.687 -12.730 -8.903 1.00 87.19 85 ASP A CA 1
ATOM 660 C C . ASP A 1 85 ? -4.659 -12.112 -7.936 1.00 87.19 85 ASP A C 1
ATOM 662 O O . ASP A 1 85 ? -3.469 -12.050 -8.254 1.00 87.19 85 ASP A O 1
ATOM 666 N N . PRO A 1 86 ? -5.079 -11.651 -6.743 1.00 89.94 86 PRO A N 1
ATOM 667 C CA . PRO A 1 86 ? -4.166 -11.028 -5.793 1.00 89.94 86 PRO A CA 1
ATOM 668 C C . PRO A 1 86 ? -3.135 -12.026 -5.252 1.00 89.94 86 PRO A C 1
ATOM 670 O O . PRO A 1 86 ? -3.454 -13.185 -4.978 1.00 89.94 86 PRO A O 1
ATOM 673 N N . VAL A 1 87 ? -1.915 -11.551 -4.995 1.00 90.62 87 VAL A N 1
ATOM 674 C CA . VAL A 1 87 ? -0.909 -12.276 -4.205 1.00 90.62 87 VAL A CA 1
ATOM 675 C C . VAL A 1 87 ? -1.224 -12.188 -2.711 1.00 90.62 87 VAL A C 1
ATOM 677 O O . VAL A 1 87 ? -1.162 -13.202 -2.018 1.00 90.62 87 VAL A O 1
ATOM 680 N N . VAL A 1 88 ? -1.679 -11.029 -2.225 1.00 94.19 88 VAL A N 1
ATOM 681 C CA . VAL A 1 88 ? -2.196 -10.842 -0.859 1.00 94.19 88 VAL A CA 1
ATOM 682 C C . VAL A 1 88 ? -3.627 -10.335 -0.926 1.00 94.19 88 VAL A C 1
ATOM 684 O O . VAL A 1 88 ? -3.911 -9.379 -1.638 1.00 94.19 88 VAL A O 1
ATOM 687 N N . PHE A 1 89 ? -4.517 -10.928 -0.139 1.00 94.81 89 PHE A N 1
ATOM 688 C CA . PHE A 1 89 ? -5.800 -10.348 0.237 1.00 94.81 89 PHE A CA 1
ATOM 689 C C . PHE A 1 89 ? -5.922 -10.469 1.755 1.00 94.81 89 PHE A C 1
ATOM 691 O O . PHE A 1 89 ? -6.229 -11.547 2.264 1.00 94.81 89 PHE A O 1
ATOM 698 N N . VAL A 1 90 ? -5.640 -9.378 2.470 1.00 95.75 90 VAL A N 1
ATOM 699 C CA . VAL A 1 90 ? -5.760 -9.348 3.930 1.00 95.75 90 VAL A CA 1
ATOM 700 C C . VAL A 1 90 ? -7.235 -9.356 4.296 1.00 95.75 90 VAL A C 1
ATOM 702 O O . VAL A 1 90 ? -8.001 -8.485 3.879 1.00 95.75 90 VAL A O 1
ATOM 705 N N . ASP A 1 91 ? -7.613 -10.344 5.091 1.00 92.69 91 ASP A N 1
ATOM 706 C CA . ASP A 1 91 ? -8.945 -10.483 5.639 1.00 92.69 91 ASP A CA 1
ATOM 707 C C . ASP A 1 91 ? -8.971 -10.087 7.117 1.00 92.69 91 ASP A C 1
ATOM 709 O O . ASP A 1 91 ? -8.179 -10.579 7.922 1.00 92.69 91 ASP A O 1
ATOM 713 N N . PHE A 1 92 ? -9.917 -9.214 7.458 1.00 92.69 92 PHE A N 1
ATOM 714 C CA . PHE A 1 92 ? -10.216 -8.788 8.826 1.00 92.69 92 PHE A CA 1
ATOM 715 C C . PHE A 1 92 ? -11.537 -9.388 9.345 1.00 92.69 92 PHE A C 1
ATOM 717 O O . PHE A 1 92 ? -12.016 -9.000 10.411 1.00 92.69 92 PHE A O 1
ATOM 724 N N . THR A 1 93 ? -12.164 -10.308 8.601 1.00 86.06 93 THR A N 1
ATOM 725 C CA . THR A 1 93 ? -13.377 -11.009 9.044 1.00 86.06 93 THR A CA 1
ATOM 726 C C . THR A 1 93 ? -13.043 -12.206 9.937 1.00 86.06 93 THR A C 1
ATOM 728 O O . THR A 1 93 ? -12.084 -12.939 9.716 1.00 86.06 93 THR A O 1
ATOM 731 N N . GLY A 1 94 ? -13.855 -12.434 10.973 1.00 83.62 94 GLY A N 1
ATOM 732 C CA . GLY A 1 94 ? -13.654 -13.543 11.910 1.00 83.62 94 GLY A CA 1
ATOM 733 C C . GLY A 1 94 ? -12.785 -13.187 13.122 1.00 83.62 94 GLY A C 1
ATOM 734 O O . GLY A 1 94 ? -13.028 -12.164 13.767 1.00 83.62 94 GLY A O 1
ATOM 735 N N . LYS A 1 95 ? -11.858 -14.091 13.485 1.00 86.81 95 LYS A N 1
ATOM 736 C CA . LYS A 1 95 ? -11.087 -14.077 14.751 1.00 86.81 95 LYS A CA 1
ATOM 737 C C . LYS A 1 95 ? -9.597 -13.740 14.600 1.00 86.81 95 LYS A C 1
ATOM 739 O O . LYS A 1 95 ? -8.967 -13.401 15.594 1.00 86.81 95 LYS A O 1
ATOM 744 N N . SER A 1 96 ? -9.031 -13.860 13.403 1.00 91.94 96 SER A N 1
ATOM 745 C CA . SER A 1 96 ? -7.604 -13.656 13.131 1.00 91.94 96 SER A CA 1
ATOM 746 C C . SER A 1 96 ? -7.412 -12.967 11.785 1.00 91.94 96 SER A C 1
ATOM 748 O O . SER A 1 96 ? -8.243 -13.098 10.890 1.00 91.94 96 SER A O 1
ATOM 750 N N . ILE A 1 97 ? -6.319 -12.215 11.658 1.00 94.88 97 ILE A N 1
ATOM 751 C CA . ILE A 1 97 ? -5.957 -11.516 10.424 1.00 94.88 97 ILE A CA 1
ATOM 752 C C . ILE A 1 97 ? -5.181 -12.499 9.550 1.00 94.88 97 ILE A C 1
ATOM 754 O O . ILE A 1 97 ? -4.139 -13.001 9.969 1.00 94.88 97 ILE A O 1
ATOM 758 N N . VAL A 1 98 ? -5.700 -12.810 8.362 1.00 92.25 98 VAL A N 1
ATOM 759 C CA . VAL A 1 98 ? -5.153 -13.865 7.491 1.00 92.25 98 VAL A CA 1
ATOM 760 C C . VAL A 1 98 ? -5.115 -13.438 6.027 1.00 92.25 98 VAL A C 1
ATOM 762 O O . VAL A 1 98 ? -5.877 -12.574 5.597 1.00 92.25 98 VAL A O 1
ATOM 765 N N . ASN A 1 99 ? -4.244 -14.067 5.237 1.00 92.44 99 ASN A N 1
ATOM 766 C CA . ASN A 1 99 ? -4.252 -13.909 3.787 1.00 92.44 99 ASN A CA 1
ATOM 767 C C . ASN A 1 99 ? -5.256 -14.888 3.150 1.00 92.44 99 ASN A C 1
ATOM 769 O O . ASN A 1 99 ? -5.040 -16.099 3.169 1.00 92.44 99 ASN A O 1
ATOM 773 N N . LYS A 1 100 ? -6.333 -14.366 2.553 1.00 91.62 100 LYS A N 1
ATOM 774 C CA . LYS A 1 100 ? -7.337 -15.135 1.794 1.00 91.62 100 LYS A CA 1
ATOM 775 C C . LYS A 1 100 ? -7.046 -15.218 0.287 1.00 91.62 100 LYS A C 1
ATOM 777 O O . LYS A 1 100 ? -7.929 -15.599 -0.482 1.00 91.62 100 LYS A O 1
ATOM 782 N N . SER A 1 101 ? -5.845 -14.858 -0.170 1.00 89.69 101 SER A N 1
ATOM 783 C CA . SER A 1 101 ? -5.494 -14.998 -1.586 1.00 89.69 101 SER A CA 1
ATOM 784 C C . SER A 1 101 ? -5.386 -16.469 -2.024 1.00 89.69 101 SER A C 1
ATOM 786 O O . SER A 1 101 ? -5.018 -17.327 -1.214 1.00 89.69 101 SER A O 1
ATOM 788 N N . PRO A 1 102 ? -5.617 -16.788 -3.315 1.00 79.00 102 PRO A N 1
ATOM 789 C CA . PRO A 1 102 ? -5.418 -18.143 -3.837 1.00 79.00 102 PRO A CA 1
ATOM 790 C C . PRO A 1 102 ? -3.984 -18.660 -3.654 1.00 79.00 102 PRO A C 1
ATOM 792 O O . PRO A 1 102 ? -3.780 -19.860 -3.496 1.00 79.00 102 PRO A O 1
ATOM 795 N N . ARG A 1 103 ? -2.996 -17.752 -3.636 1.00 75.50 103 ARG A N 1
ATOM 796 C CA . ARG A 1 103 ? -1.572 -18.070 -3.454 1.00 75.50 103 ARG A CA 1
ATOM 797 C C . ARG A 1 103 ? -1.162 -18.353 -2.008 1.00 75.50 103 ARG A C 1
ATOM 799 O O . ARG A 1 103 ? -0.080 -18.892 -1.813 1.00 75.50 103 ARG A O 1
ATOM 806 N N . ARG A 1 104 ? -1.987 -18.001 -1.011 1.00 77.75 104 ARG A N 1
ATOM 807 C CA . ARG A 1 104 ? -1.778 -18.316 0.420 1.00 77.75 104 ARG A CA 1
ATOM 808 C C . ARG A 1 104 ? -0.399 -17.929 0.989 1.00 77.75 104 ARG A C 1
ATOM 810 O O . ARG A 1 104 ? 0.055 -18.542 1.951 1.00 77.75 104 ARG A O 1
ATOM 817 N N . ILE A 1 105 ? 0.269 -16.920 0.422 1.00 83.44 105 ILE A N 1
ATOM 818 C CA . ILE A 1 105 ? 1.556 -16.442 0.950 1.00 83.44 105 ILE A CA 1
ATOM 819 C C . ILE A 1 105 ? 1.384 -15.909 2.374 1.00 83.44 105 ILE A C 1
ATOM 821 O O . ILE A 1 105 ? 0.365 -15.294 2.702 1.00 83.44 105 ILE A O 1
ATOM 825 N N . TRP A 1 106 ? 2.373 -16.175 3.221 1.00 81.75 106 TRP A N 1
ATOM 826 C CA . TRP A 1 106 ? 2.326 -15.804 4.629 1.00 81.75 106 TRP A CA 1
ATOM 827 C C . TRP A 1 106 ? 2.335 -14.280 4.818 1.00 81.75 106 TRP A C 1
ATOM 829 O O . TRP A 1 106 ? 2.995 -13.551 4.074 1.00 81.75 106 TRP A O 1
ATOM 839 N N . ILE A 1 107 ? 1.589 -13.823 5.826 1.00 93.19 107 ILE A N 1
ATOM 840 C CA . ILE A 1 107 ? 1.578 -12.444 6.316 1.00 93.19 107 ILE A CA 1
ATOM 841 C C . ILE A 1 107 ? 1.718 -12.463 7.837 1.00 93.19 107 ILE A C 1
ATOM 843 O O . ILE A 1 107 ? 1.189 -13.364 8.491 1.00 93.19 107 ILE A O 1
ATOM 847 N N . ASP A 1 108 ? 2.391 -11.458 8.386 1.00 93.19 108 ASP A N 1
ATOM 848 C CA . ASP A 1 108 ? 2.675 -11.343 9.818 1.00 93.19 108 ASP A CA 1
ATOM 849 C C . ASP A 1 108 ? 2.067 -10.050 10.396 1.00 93.19 108 ASP A C 1
ATOM 851 O O . ASP A 1 108 ? 2.637 -8.966 10.223 1.00 93.19 108 ASP A O 1
ATOM 855 N N . PRO A 1 109 ? 0.869 -10.122 11.008 1.00 96.19 109 PRO A N 1
ATOM 856 C CA . PRO A 1 109 ? 0.218 -8.986 11.646 1.00 96.19 109 PRO A CA 1
ATOM 857 C C . PRO A 1 109 ? 0.762 -8.758 13.068 1.00 96.19 109 PRO A C 1
ATOM 859 O O . PRO A 1 109 ? 0.402 -9.469 14.004 1.00 96.19 109 PRO A O 1
ATOM 862 N N . THR A 1 110 ? 1.559 -7.705 13.264 1.00 97.12 110 THR A N 1
ATOM 863 C CA . THR A 1 110 ? 1.958 -7.223 14.600 1.00 97.12 110 THR A CA 1
ATOM 864 C C . THR A 1 110 ? 0.968 -6.160 15.083 1.00 97.12 110 THR A C 1
ATOM 866 O O . THR A 1 110 ? 0.615 -5.265 14.312 1.00 97.12 110 THR A O 1
ATOM 869 N N . ASP A 1 111 ? 0.513 -6.240 16.340 1.00 96.56 111 ASP A N 1
ATOM 870 C CA . ASP A 1 111 ? -0.313 -5.241 17.055 1.00 96.56 111 ASP A CA 1
ATOM 871 C C . ASP A 1 111 ? -1.523 -4.664 16.294 1.00 96.56 111 ASP A C 1
ATOM 873 O O . ASP A 1 111 ? -2.021 -3.578 16.599 1.00 96.56 111 ASP A O 1
ATOM 877 N N . THR A 1 112 ? -2.022 -5.385 15.293 1.00 96.56 112 THR A N 1
ATOM 878 C CA . THR A 1 112 ? -3.160 -4.974 14.469 1.00 96.56 112 THR A CA 1
ATOM 879 C C . THR A 1 112 ? -4.407 -5.685 14.980 1.00 96.56 112 THR A C 1
ATOM 881 O O . THR A 1 112 ? -4.438 -6.910 15.069 1.00 96.56 112 THR A O 1
ATOM 884 N N . GLN A 1 113 ? -5.444 -4.928 15.339 1.00 96.31 113 GLN A N 1
ATOM 885 C CA . GLN A 1 113 ? -6.643 -5.473 15.989 1.00 96.31 113 GLN A CA 1
ATOM 886 C C . GLN A 1 113 ? -7.818 -5.547 15.015 1.00 96.31 113 GLN A C 1
ATOM 888 O O . GLN A 1 113 ? -8.072 -4.594 14.283 1.00 96.31 113 GLN A O 1
ATOM 893 N N . ILE A 1 114 ? -8.610 -6.620 15.045 1.00 96.50 114 ILE A N 1
ATOM 894 C CA . ILE A 1 114 ? -9.897 -6.640 14.336 1.00 96.50 114 ILE A CA 1
ATOM 895 C C . ILE A 1 114 ? -10.910 -5.821 15.142 1.00 96.50 114 ILE A C 1
ATOM 897 O O . ILE A 1 114 ? -11.221 -6.149 16.284 1.00 96.50 114 ILE A O 1
ATOM 901 N N . THR A 1 115 ? -11.449 -4.764 14.539 1.00 94.25 115 THR A N 1
ATOM 902 C CA . THR A 1 115 ? -12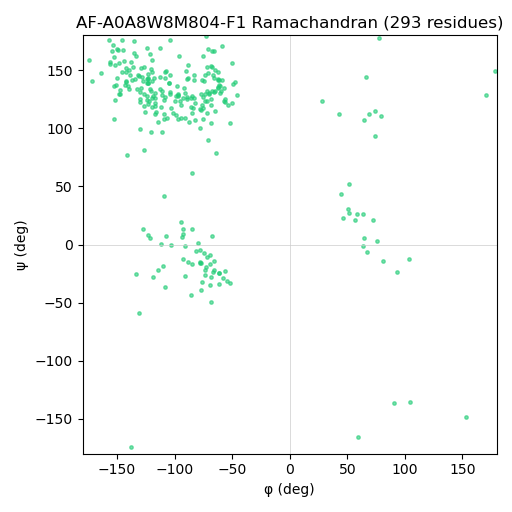.547 -3.958 15.091 1.00 94.25 115 THR A CA 1
ATOM 903 C C . THR A 1 115 ? -13.833 -4.241 14.319 1.00 94.25 115 THR A C 1
ATOM 905 O O . THR A 1 115 ? -13.792 -4.560 13.131 1.00 94.25 115 THR A O 1
ATOM 908 N N . ARG A 1 116 ? -14.986 -4.139 14.987 1.00 91.50 116 ARG A N 1
ATOM 909 C CA . ARG A 1 116 ? -16.317 -4.300 14.388 1.00 91.50 116 ARG A CA 1
ATOM 910 C C . ARG A 1 116 ? -17.127 -3.019 14.581 1.00 91.50 116 ARG A C 1
ATOM 912 O O . ARG A 1 116 ? -17.186 -2.490 15.684 1.00 91.50 116 ARG A O 1
ATOM 919 N N . SER A 1 117 ? -17.751 -2.542 13.511 1.00 86.12 117 SER A N 1
ATOM 920 C CA . SER A 1 117 ? -18.734 -1.451 13.553 1.00 86.12 117 SER A CA 1
ATOM 921 C C . SER A 1 117 ? -20.085 -1.917 14.102 1.00 86.12 117 SER A C 1
ATOM 923 O O . SER A 1 117 ? -20.413 -3.100 14.042 1.00 86.12 117 SER A O 1
ATOM 925 N N . GLU A 1 118 ? -20.923 -0.974 14.535 1.00 82.81 118 GLU A N 1
ATOM 926 C CA . GLU A 1 118 ? -22.316 -1.222 14.955 1.00 82.81 118 GLU A CA 1
ATOM 927 C C . GLU A 1 118 ? -23.128 -2.002 13.905 1.00 82.81 118 GLU A C 1
ATOM 929 O O . GLU A 1 118 ? -23.959 -2.838 14.245 1.00 82.81 118 GLU A O 1
ATOM 934 N N . LYS A 1 119 ? -22.843 -1.786 12.612 1.00 84.62 119 LYS A N 1
ATOM 935 C CA . LYS A 1 119 ? -23.490 -2.474 11.480 1.00 84.62 119 LYS A CA 1
ATOM 936 C C . LYS A 1 119 ? -22.847 -3.825 11.126 1.00 84.62 119 LYS A C 1
ATOM 938 O O . LYS A 1 119 ? -23.079 -4.351 10.043 1.00 84.62 119 LYS A O 1
ATOM 943 N N . GLY A 1 120 ? -21.995 -4.370 11.992 1.00 83.94 120 GLY A N 1
ATOM 944 C CA . GLY A 1 120 ? -21.380 -5.692 11.845 1.00 83.94 120 GLY A CA 1
ATOM 945 C C . GLY A 1 120 ? -20.164 -5.775 10.913 1.00 83.94 120 GLY A C 1
ATOM 946 O O . GLY A 1 120 ? -19.425 -6.755 10.996 1.00 83.94 120 GLY A O 1
ATOM 947 N N . ALA A 1 121 ? -19.894 -4.763 10.079 1.00 86.50 121 ALA A N 1
ATOM 948 C CA . ALA A 1 121 ? -18.699 -4.735 9.230 1.00 86.50 121 ALA A CA 1
ATOM 949 C C . ALA A 1 121 ? -17.417 -4.717 10.083 1.00 86.50 121 ALA A C 1
ATOM 951 O O . ALA A 1 121 ? -17.347 -3.961 11.059 1.00 86.50 121 ALA A O 1
ATOM 952 N N . GLN A 1 122 ? -16.429 -5.537 9.710 1.00 91.19 122 GLN A N 1
ATOM 953 C CA . GLN A 1 122 ? -15.140 -5.679 10.398 1.00 91.19 122 GLN A CA 1
ATOM 954 C C . GLN A 1 122 ? -13.998 -5.066 9.579 1.00 91.19 122 GLN A C 1
ATOM 956 O O . GLN A 1 122 ? -14.050 -5.074 8.353 1.00 91.19 122 GLN A O 1
ATOM 961 N N . TYR A 1 123 ? -12.980 -4.544 10.260 1.00 94.44 123 TYR A N 1
ATOM 962 C CA . TYR A 1 123 ? -11.803 -3.906 9.660 1.00 94.44 123 TYR A CA 1
ATOM 963 C C . TYR A 1 123 ? -10.608 -3.949 10.622 1.00 94.44 123 TYR A C 1
ATOM 965 O O . TYR A 1 123 ? -10.778 -4.060 11.840 1.00 94.44 123 TYR A O 1
ATOM 973 N N . GLY A 1 124 ? -9.393 -3.849 10.085 1.00 97.38 124 GLY A N 1
ATOM 974 C CA . GLY A 1 124 ? -8.164 -3.785 10.871 1.00 97.38 124 GLY A CA 1
ATOM 975 C C . GLY A 1 124 ? -7.967 -2.399 11.472 1.00 97.38 124 GLY A C 1
ATOM 976 O O . GLY A 1 124 ? -8.031 -1.405 10.757 1.00 97.38 124 GLY A O 1
ATOM 977 N N . ARG A 1 125 ? -7.715 -2.320 12.775 1.00 97.50 125 ARG A N 1
ATOM 978 C CA . ARG A 1 125 ? -7.362 -1.107 13.518 1.00 97.50 125 ARG A CA 1
ATOM 979 C C . ARG A 1 125 ? -5.855 -1.052 13.718 1.00 97.50 125 ARG A C 1
ATOM 981 O O . ARG A 1 125 ? -5.272 -1.996 14.253 1.00 97.50 125 ARG A O 1
ATOM 988 N N . PHE A 1 126 ? -5.276 0.079 13.335 1.00 98.25 126 PHE A N 1
ATOM 989 C CA . PHE A 1 126 ? -3.858 0.384 13.461 1.00 98.25 126 PHE A CA 1
ATOM 990 C C . PHE A 1 126 ? -3.672 1.514 14.483 1.00 98.25 126 PHE A C 1
ATOM 992 O O . PHE A 1 126 ? -4.422 2.494 14.485 1.00 98.25 126 PHE A O 1
ATOM 999 N N . ASN A 1 127 ? -2.715 1.338 15.395 1.00 96.81 127 ASN A N 1
ATOM 1000 C CA . ASN A 1 127 ? -2.558 2.139 16.611 1.00 96.81 127 ASN A CA 1
ATOM 1001 C C . ASN A 1 127 ? -1.639 3.366 16.467 1.00 96.81 127 ASN A C 1
ATOM 1003 O O . ASN A 1 127 ? -1.474 4.099 17.438 1.00 96.81 127 ASN A O 1
ATOM 1007 N N . GLY A 1 128 ? -1.049 3.604 15.291 1.00 95.50 128 GLY A N 1
ATOM 1008 C CA . GLY A 1 128 ? -0.137 4.725 15.038 1.00 95.50 128 GLY A CA 1
ATOM 1009 C C . GLY A 1 128 ? 1.279 4.586 15.605 1.00 95.50 128 GLY A C 1
ATOM 1010 O O . GLY A 1 128 ? 2.046 5.535 15.490 1.00 95.50 128 GLY A O 1
ATOM 1011 N N . ILE A 1 129 ? 1.623 3.453 16.230 1.00 94.94 129 ILE A N 1
ATOM 1012 C CA . ILE A 1 129 ? 2.901 3.257 16.937 1.00 94.94 129 ILE A CA 1
ATOM 1013 C C . ILE A 1 129 ? 3.565 1.947 16.508 1.00 94.94 129 ILE A C 1
ATOM 1015 O O . ILE A 1 129 ? 4.681 1.950 16.002 1.00 94.94 129 ILE A O 1
ATOM 1019 N N . THR A 1 130 ? 2.881 0.816 16.697 1.00 96.12 130 THR A N 1
ATOM 1020 C CA . THR A 1 130 ? 3.454 -0.519 16.482 1.00 96.12 130 THR A CA 1
ATOM 1021 C C . THR A 1 130 ? 2.749 -1.342 15.410 1.00 96.12 130 THR A C 1
ATOM 1023 O O . THR A 1 130 ? 3.419 -2.159 14.773 1.00 96.12 130 THR A O 1
ATOM 1026 N N . SER A 1 131 ? 1.448 -1.111 15.177 1.00 98.12 131 SER A N 1
ATOM 1027 C CA . SER A 1 131 ? 0.622 -1.913 14.266 1.00 98.12 131 SER A CA 1
ATOM 1028 C C . SER A 1 131 ? 1.193 -1.967 12.849 1.00 98.12 131 SER A C 1
ATOM 1030 O O . SER A 1 131 ? 1.392 -0.932 12.212 1.00 98.12 131 SER A O 1
ATOM 1032 N N . ARG A 1 132 ? 1.394 -3.180 12.334 1.00 97.56 132 ARG A N 1
ATOM 1033 C CA . ARG A 1 132 ? 1.832 -3.444 10.958 1.00 97.56 132 ARG A CA 1
ATOM 1034 C C . ARG A 1 132 ? 1.347 -4.801 10.473 1.00 97.56 132 ARG A C 1
ATOM 1036 O O . ARG A 1 132 ? 1.059 -5.683 11.279 1.00 97.56 132 ARG A O 1
ATOM 1043 N N . ILE A 1 133 ? 1.337 -4.991 9.159 1.00 97.94 133 ILE A N 1
ATOM 1044 C CA . ILE A 1 133 ? 1.252 -6.315 8.539 1.00 97.94 133 ILE A CA 1
ATOM 1045 C C . ILE A 1 133 ? 2.422 -6.456 7.573 1.00 97.94 133 ILE A C 1
ATOM 1047 O O . ILE A 1 133 ? 2.491 -5.750 6.567 1.00 97.94 133 ILE A O 1
ATOM 1051 N N . SER A 1 134 ? 3.329 -7.371 7.896 1.00 95.06 134 SER A N 1
ATOM 1052 C CA . SER A 1 134 ? 4.524 -7.669 7.112 1.00 95.06 134 SER A CA 1
ATOM 1053 C C . SER A 1 134 ? 4.230 -8.751 6.069 1.00 95.06 134 SER A C 1
ATOM 1055 O O . SER A 1 134 ? 3.475 -9.691 6.332 1.00 95.06 134 SER A O 1
ATOM 1057 N N . ILE A 1 135 ? 4.826 -8.627 4.880 1.00 91.56 135 ILE A N 1
ATOM 1058 C CA . ILE A 1 135 ? 4.683 -9.551 3.744 1.00 91.56 135 ILE A CA 1
ATOM 1059 C C . ILE A 1 135 ? 6.088 -9.987 3.284 1.00 91.56 135 ILE A C 1
ATOM 1061 O O . ILE A 1 135 ? 6.630 -9.444 2.314 1.00 91.56 135 ILE A O 1
ATOM 1065 N N . PRO A 1 136 ? 6.717 -10.968 3.960 1.00 84.12 136 PRO A N 1
ATOM 1066 C CA . PRO A 1 136 ? 8.108 -11.345 3.685 1.00 84.12 136 PRO A CA 1
ATOM 1067 C C . PRO A 1 136 ? 8.336 -11.972 2.313 1.00 84.12 136 PRO A C 1
ATOM 1069 O O . PRO A 1 136 ? 9.430 -11.848 1.777 1.00 84.12 136 PRO A O 1
ATOM 1072 N N . PHE A 1 137 ? 7.300 -12.562 1.705 1.00 78.88 137 PHE A N 1
ATOM 1073 C CA . PHE A 1 137 ? 7.373 -13.117 0.350 1.00 78.88 137 PHE A CA 1
ATOM 1074 C C . PHE A 1 137 ? 7.862 -12.101 -0.698 1.00 78.88 137 PHE A C 1
ATOM 1076 O O . PHE A 1 137 ? 8.516 -12.502 -1.647 1.00 78.88 137 PHE A O 1
ATOM 1083 N N . LEU A 1 138 ? 7.566 -10.806 -0.526 1.00 75.44 138 LEU A N 1
ATOM 1084 C CA . LEU A 1 138 ? 7.927 -9.747 -1.481 1.00 75.44 138 LEU A CA 1
ATOM 1085 C C . LEU A 1 138 ? 9.270 -9.058 -1.158 1.00 75.44 138 LEU A C 1
ATOM 1087 O O . LEU A 1 138 ? 9.620 -8.072 -1.804 1.00 75.44 138 LEU A O 1
ATOM 1091 N N . SER A 1 139 ? 10.017 -9.548 -0.164 1.00 77.50 139 SER A N 1
ATOM 1092 C CA . SER A 1 139 ? 11.343 -9.027 0.188 1.00 77.50 139 SER A CA 1
ATOM 1093 C C . SER A 1 139 ? 12.410 -9.500 -0.803 1.00 77.50 139 SER A C 1
ATOM 1095 O O . SER A 1 139 ? 12.356 -10.634 -1.275 1.00 77.50 139 SER A O 1
ATOM 1097 N N . GLY A 1 140 ? 13.366 -8.636 -1.154 1.00 68.12 140 GLY A N 1
ATOM 1098 C CA . GLY A 1 140 ? 14.457 -8.939 -2.090 1.00 68.12 140 GLY A CA 1
ATOM 1099 C C . GLY A 1 140 ? 14.030 -9.246 -3.534 1.00 68.12 140 GLY A C 1
ATOM 1100 O O . GLY A 1 140 ? 14.884 -9.481 -4.387 1.00 68.12 140 GLY A O 1
ATOM 1101 N N . MET A 1 141 ? 12.730 -9.246 -3.839 1.00 71.06 141 MET A N 1
ATOM 1102 C CA . MET A 1 141 ? 12.214 -9.540 -5.172 1.00 71.06 141 MET A CA 1
ATOM 1103 C C . MET A 1 141 ? 12.432 -8.375 -6.140 1.00 71.06 141 MET A C 1
ATOM 1105 O O . MET A 1 141 ? 12.201 -7.214 -5.807 1.00 71.06 141 MET A O 1
ATOM 1109 N N . SER A 1 142 ? 12.784 -8.702 -7.385 1.00 75.12 142 SER A N 1
ATOM 1110 C CA . SER A 1 142 ? 12.712 -7.756 -8.498 1.00 75.12 142 SER A CA 1
ATOM 1111 C C . SER A 1 142 ? 11.256 -7.622 -8.947 1.00 75.12 142 SER A C 1
ATOM 1113 O O . SER A 1 142 ? 10.645 -8.597 -9.390 1.00 75.12 142 SER A O 1
ATOM 1115 N N . ILE A 1 143 ? 10.683 -6.427 -8.795 1.00 83.75 143 ILE A N 1
ATOM 1116 C CA . ILE A 1 143 ? 9.264 -6.170 -9.056 1.00 83.75 143 ILE A CA 1
ATOM 1117 C C . ILE A 1 143 ? 9.130 -5.373 -10.358 1.00 83.75 143 ILE A C 1
ATOM 1119 O O . ILE A 1 143 ? 9.472 -4.193 -10.425 1.00 83.75 143 ILE A O 1
ATOM 1123 N N . THR A 1 144 ? 8.626 -6.035 -11.401 1.00 87.25 144 THR A N 1
ATOM 1124 C CA . THR A 1 144 ? 8.334 -5.437 -12.718 1.00 87.25 144 THR A CA 1
ATOM 1125 C C . THR A 1 144 ? 6.910 -4.901 -12.826 1.00 87.25 144 THR A C 1
ATOM 1127 O O . THR A 1 144 ? 6.667 -3.989 -13.606 1.00 87.25 144 THR A O 1
ATOM 1130 N N . LYS A 1 145 ? 5.969 -5.465 -12.058 1.00 91.88 145 LYS A N 1
ATOM 1131 C CA . LYS A 1 145 ? 4.577 -5.015 -11.954 1.00 91.88 145 LYS A CA 1
ATOM 1132 C C . LYS A 1 145 ? 4.093 -5.164 -10.520 1.00 91.88 145 LYS A C 1
ATOM 1134 O O . LYS A 1 145 ? 4.397 -6.160 -9.863 1.00 91.88 145 LYS A O 1
ATOM 1139 N N . LEU A 1 146 ? 3.329 -4.190 -10.046 1.00 94.19 146 LEU A N 1
ATOM 1140 C CA . LEU A 1 146 ? 2.738 -4.193 -8.715 1.00 94.19 146 LEU A CA 1
ATOM 1141 C C . LEU A 1 146 ? 1.439 -3.402 -8.727 1.00 94.19 146 LEU A C 1
ATOM 1143 O O . LEU A 1 146 ? 1.391 -2.293 -9.246 1.00 94.19 146 LEU A O 1
ATOM 1147 N N . MET A 1 147 ? 0.406 -3.915 -8.077 1.00 95.62 147 MET A N 1
ATOM 1148 C CA . MET A 1 147 ? -0.781 -3.127 -7.773 1.00 95.62 147 MET A CA 1
ATOM 1149 C C . MET A 1 147 ? -1.121 -3.286 -6.300 1.00 95.62 147 MET A C 1
ATOM 1151 O O . MET A 1 147 ? -1.318 -4.405 -5.833 1.00 95.62 147 MET A O 1
ATOM 1155 N N . ALA A 1 148 ? -1.226 -2.176 -5.577 1.00 97.38 148 ALA A N 1
ATOM 1156 C CA . ALA A 1 148 ? -1.720 -2.131 -4.210 1.00 97.38 148 ALA A CA 1
ATOM 1157 C C . ALA A 1 148 ? -3.065 -1.402 -4.194 1.00 97.38 148 ALA A C 1
ATOM 1159 O O . ALA A 1 148 ? -3.148 -0.225 -4.542 1.00 97.38 148 ALA A O 1
ATOM 1160 N N . ARG A 1 149 ? -4.124 -2.099 -3.778 1.00 96.12 149 ARG A N 1
ATOM 1161 C CA . ARG A 1 149 ? -5.459 -1.534 -3.561 1.00 96.12 149 ARG A CA 1
ATOM 1162 C C . ARG A 1 149 ? -5.831 -1.707 -2.095 1.00 96.12 149 ARG A C 1
ATOM 1164 O O . ARG A 1 149 ? -5.770 -2.812 -1.569 1.00 96.12 149 ARG A O 1
ATOM 1171 N N . LEU A 1 150 ? -6.240 -0.633 -1.434 1.00 96.94 150 LEU A N 1
ATOM 1172 C CA . LEU A 1 150 ? -6.660 -0.649 -0.032 1.00 96.94 150 LEU A CA 1
ATOM 1173 C C . LEU A 1 150 ? -7.807 0.330 0.198 1.00 96.94 150 LEU A C 1
ATOM 1175 O O . LEU A 1 150 ? -7.994 1.277 -0.560 1.00 96.94 150 LEU A O 1
ATOM 1179 N N . ARG A 1 151 ? -8.582 0.122 1.259 1.00 95.12 151 ARG A N 1
ATOM 1180 C CA . ARG A 1 151 ? -9.552 1.095 1.758 1.00 95.12 151 ARG A CA 1
ATOM 1181 C C . ARG A 1 151 ? -9.138 1.514 3.162 1.00 95.12 151 ARG A C 1
ATOM 1183 O O . ARG A 1 151 ? -8.971 0.656 4.020 1.00 95.12 151 ARG A O 1
ATOM 1190 N N . PHE A 1 152 ? -9.001 2.816 3.404 1.00 96.75 152 PHE A N 1
ATOM 1191 C CA . PHE A 1 152 ? -8.609 3.346 4.711 1.00 96.75 152 PHE A CA 1
ATOM 1192 C C . PHE A 1 152 ? -9.581 4.403 5.241 1.00 96.75 152 PHE A C 1
ATOM 1194 O O . PHE A 1 152 ? -10.242 5.114 4.479 1.00 96.75 152 PHE A O 1
ATOM 1201 N N . PHE A 1 153 ? -9.641 4.512 6.564 1.00 94.94 153 PHE A N 1
ATOM 1202 C CA . PHE A 1 153 ? -10.321 5.574 7.297 1.00 94.94 153 PHE A CA 1
ATOM 1203 C C . PHE A 1 153 ? -9.350 6.156 8.318 1.00 94.94 153 PHE A C 1
ATOM 1205 O O . PHE A 1 153 ? -8.710 5.416 9.065 1.00 94.94 153 PHE A O 1
ATOM 1212 N N . THR A 1 154 ? -9.287 7.481 8.417 1.00 95.31 154 THR A N 1
ATOM 1213 C CA . THR A 1 154 ? -8.621 8.155 9.537 1.00 95.31 154 THR A CA 1
ATOM 1214 C C . THR A 1 154 ? -9.335 9.455 9.887 1.00 95.31 154 THR A C 1
ATOM 1216 O O . THR A 1 154 ? -9.876 10.143 9.017 1.00 95.31 154 THR A O 1
ATOM 1219 N N . ALA A 1 155 ? -9.292 9.822 11.166 1.00 90.62 155 ALA A N 1
ATOM 1220 C CA . ALA A 1 155 ? -9.668 11.159 11.610 1.00 90.62 155 ALA A CA 1
ATOM 1221 C C . ALA A 1 155 ? -8.613 12.215 11.226 1.00 90.62 155 ALA A C 1
ATOM 1223 O O . ALA A 1 155 ? -8.914 13.405 11.184 1.00 90.62 155 ALA A O 1
ATOM 1224 N N . GLY A 1 156 ? -7.372 11.797 10.931 1.00 85.94 156 GLY A N 1
ATOM 1225 C CA . GLY A 1 156 ? -6.276 12.700 10.572 1.00 85.94 156 GLY A CA 1
ATOM 1226 C C . GLY A 1 156 ? -5.884 13.670 11.693 1.00 85.94 156 GLY A C 1
ATOM 1227 O O . GLY A 1 156 ? -5.408 14.768 11.394 1.00 85.94 156 GLY A O 1
ATOM 1228 N N . THR A 1 157 ? -6.126 13.277 12.950 1.00 87.31 157 THR A N 1
ATOM 1229 C CA . THR A 1 157 ? -5.835 14.020 14.191 1.00 87.31 157 THR A CA 1
ATOM 1230 C C . THR A 1 157 ? -4.780 13.339 15.068 1.00 87.31 157 THR A C 1
ATOM 1232 O O . THR A 1 157 ? -4.127 14.021 15.849 1.00 87.31 157 THR A O 1
ATOM 1235 N N . GLN A 1 158 ? -4.558 12.030 14.916 1.00 91.38 158 GLN A N 1
ATOM 1236 C CA . GLN A 1 158 ? -3.621 11.225 15.714 1.00 91.38 158 GLN A CA 1
ATOM 1237 C C . GLN A 1 158 ? -2.593 10.505 14.823 1.00 91.38 158 GLN A C 1
ATOM 1239 O O . GLN A 1 158 ? -2.738 10.480 13.596 1.00 91.38 158 GLN A O 1
ATOM 1244 N N . GLY A 1 159 ? -1.567 9.933 15.458 1.00 90.00 159 GLY A N 1
ATOM 1245 C CA . GLY A 1 159 ? -0.395 9.345 14.806 1.00 90.00 159 GLY A CA 1
ATOM 1246 C C . GLY A 1 159 ? 0.623 10.388 14.308 1.00 90.00 159 GLY A C 1
ATOM 1247 O O . GLY A 1 159 ? 0.382 11.595 14.438 1.00 90.00 159 GLY A O 1
ATOM 1248 N N . PRO A 1 160 ? 1.751 9.930 13.734 1.00 91.94 160 PRO A N 1
ATOM 1249 C CA . PRO A 1 160 ? 2.783 10.770 13.127 1.00 91.94 160 PRO A CA 1
ATOM 1250 C C . PRO A 1 160 ? 2.279 11.656 11.980 1.00 91.94 160 PRO A C 1
ATOM 1252 O O . PRO A 1 160 ? 1.156 11.510 11.491 1.00 91.94 160 PRO A O 1
ATOM 1255 N N . ASP A 1 161 ? 3.120 12.578 11.511 1.00 91.31 161 ASP A N 1
ATOM 1256 C CA . ASP A 1 161 ? 2.763 13.445 10.381 1.00 91.31 161 ASP A CA 1
ATOM 1257 C C . ASP A 1 161 ? 2.831 12.748 9.020 1.00 91.31 161 ASP A C 1
ATOM 1259 O O . ASP A 1 161 ? 2.014 13.064 8.155 1.00 91.31 161 ASP A O 1
ATOM 1263 N N . SER A 1 162 ? 3.742 11.790 8.853 1.00 93.44 162 SER A N 1
ATOM 1264 C CA . SER A 1 162 ? 3.842 10.932 7.670 1.00 93.44 162 SER A CA 1
ATOM 1265 C C . SER A 1 162 ? 3.600 9.491 8.103 1.00 93.44 162 SER A C 1
ATOM 1267 O O . SER A 1 162 ? 4.319 8.982 8.954 1.00 93.44 162 SER A O 1
ATOM 1269 N N . GLN A 1 163 ? 2.562 8.858 7.558 1.00 95.94 163 GLN A N 1
ATOM 1270 C CA . GLN A 1 163 ? 2.071 7.549 7.996 1.00 95.94 163 GLN A CA 1
ATOM 1271 C C . GLN A 1 163 ? 2.041 6.559 6.827 1.00 95.94 163 GLN A C 1
ATOM 1273 O O . GLN A 1 163 ? 1.396 6.826 5.812 1.00 95.94 163 GLN A O 1
ATOM 1278 N N . VAL A 1 164 ? 2.704 5.410 6.942 1.00 96.75 164 VAL A N 1
ATOM 1279 C CA . VAL A 1 164 ? 2.770 4.408 5.866 1.00 96.75 164 VAL A CA 1
ATOM 1280 C C . VAL A 1 164 ? 1.450 3.642 5.770 1.00 96.75 164 VAL A C 1
ATOM 1282 O O . VAL A 1 164 ? 1.082 2.913 6.682 1.00 96.75 164 VAL A O 1
ATOM 1285 N N . LEU A 1 165 ? 0.745 3.735 4.637 1.00 98.12 165 LEU A N 1
ATOM 1286 C CA . LEU A 1 165 ? -0.381 2.837 4.343 1.00 98.12 165 LEU A CA 1
ATOM 1287 C C . LEU A 1 165 ? 0.119 1.538 3.703 1.00 98.12 165 LEU A C 1
ATOM 1289 O O . LEU A 1 165 ? -0.317 0.450 4.073 1.00 98.12 165 LEU A O 1
ATOM 1293 N N . PHE A 1 166 ? 1.054 1.663 2.765 1.00 98.06 166 PHE A N 1
ATOM 1294 C CA . PHE A 1 166 ? 1.673 0.569 2.024 1.00 98.06 166 PHE A CA 1
ATOM 1295 C C . PHE A 1 166 ? 3.078 0.994 1.600 1.00 98.06 166 PHE A C 1
ATOM 1297 O O . PHE A 1 166 ? 3.246 2.124 1.149 1.00 98.06 166 PHE A O 1
ATOM 1304 N N . SER A 1 167 ? 4.081 0.131 1.734 1.00 95.56 167 SER A N 1
ATOM 1305 C CA . SER A 1 167 ? 5.455 0.450 1.335 1.00 95.56 167 SER A CA 1
ATOM 1306 C C . SER A 1 167 ? 6.305 -0.811 1.215 1.00 95.56 167 SER A C 1
ATOM 1308 O O . SER A 1 167 ? 6.124 -1.742 1.999 1.00 95.56 167 SER A O 1
ATOM 1310 N N . ASN A 1 168 ? 7.274 -0.846 0.296 1.00 91.38 168 ASN A N 1
ATOM 1311 C CA . ASN A 1 168 ? 8.341 -1.853 0.370 1.00 91.38 168 ASN A CA 1
ATOM 1312 C C . ASN A 1 168 ? 9.422 -1.525 1.418 1.00 91.38 168 ASN A C 1
ATOM 1314 O O . ASN A 1 168 ? 10.268 -2.369 1.691 1.00 91.38 168 ASN A O 1
ATOM 1318 N N . CYS A 1 169 ? 9.331 -0.358 2.064 1.00 87.44 169 CYS A N 1
ATOM 1319 C CA . CYS A 1 169 ? 10.267 0.135 3.073 1.00 87.44 169 CYS A CA 1
ATOM 1320 C C . CYS A 1 169 ? 11.699 0.274 2.532 1.00 87.44 169 CYS A C 1
ATOM 1322 O O . CYS A 1 169 ? 11.898 0.351 1.324 1.00 87.44 169 CYS A O 1
ATOM 1324 N N . GLU A 1 170 ? 12.677 0.421 3.425 1.00 79.75 170 GLU A N 1
ATOM 1325 C CA . GLU A 1 170 ? 14.027 0.880 3.086 1.00 79.75 170 GLU A CA 1
ATOM 1326 C C . GLU A 1 170 ? 14.682 0.131 1.912 1.00 79.75 170 GLU A C 1
ATOM 1328 O O . GLU A 1 170 ? 14.921 -1.080 1.951 1.00 79.75 170 GLU A O 1
ATOM 1333 N N . THR A 1 171 ? 15.039 0.910 0.892 1.00 63.12 171 THR A N 1
ATOM 1334 C CA . THR A 1 171 ? 15.951 0.540 -0.188 1.00 63.12 171 THR A CA 1
ATOM 1335 C C . THR A 1 171 ? 17.165 1.465 -0.067 1.00 63.12 171 THR A C 1
ATOM 1337 O O . THR A 1 171 ? 17.046 2.680 -0.195 1.00 63.12 171 THR A O 1
ATOM 1340 N N . GLU A 1 172 ? 18.343 0.923 0.256 1.00 64.50 172 GLU A N 1
ATOM 1341 C CA . GLU A 1 172 ? 19.530 1.711 0.663 1.00 64.50 172 GLU A CA 1
ATOM 1342 C C . GLU A 1 172 ? 19.969 2.773 -0.367 1.00 64.50 172 GLU A C 1
ATOM 1344 O O . GLU A 1 172 ? 20.628 3.758 -0.027 1.00 64.50 172 GLU A O 1
ATOM 1349 N N . THR A 1 173 ? 19.597 2.575 -1.632 1.00 63.53 173 THR A N 1
ATOM 1350 C CA . THR A 1 173 ? 19.974 3.408 -2.776 1.00 63.53 173 THR A CA 1
ATOM 1351 C C . THR A 1 173 ? 18.979 4.524 -3.108 1.00 63.53 173 THR A C 1
ATOM 1353 O O . THR A 1 173 ? 19.324 5.400 -3.900 1.00 63.53 173 THR A O 1
ATOM 1356 N N . VAL A 1 174 ? 17.764 4.528 -2.547 1.00 72.69 174 VAL A N 1
ATOM 1357 C CA . VAL A 1 174 ? 16.749 5.562 -2.827 1.00 72.69 174 VAL A CA 1
ATOM 1358 C C . VAL A 1 174 ? 16.782 6.636 -1.744 1.00 72.69 174 VAL A C 1
ATOM 1360 O O . VAL A 1 174 ? 16.716 6.347 -0.553 1.00 72.69 174 VAL A O 1
ATOM 1363 N N . ARG A 1 175 ? 16.863 7.907 -2.145 1.00 76.44 175 ARG A N 1
ATOM 1364 C CA . ARG A 1 175 ? 16.786 9.056 -1.233 1.00 76.44 175 ARG A CA 1
ATOM 1365 C C . ARG A 1 175 ? 15.775 10.061 -1.756 1.00 76.44 175 ARG A C 1
ATOM 1367 O O . ARG A 1 175 ? 15.928 10.550 -2.869 1.00 76.44 175 ARG A O 1
ATOM 1374 N N . TRP A 1 176 ? 14.777 10.376 -0.938 1.00 78.31 176 TRP A N 1
ATOM 1375 C CA . TRP A 1 176 ? 13.731 11.336 -1.273 1.00 78.31 176 TRP A CA 1
ATOM 1376 C C . TRP A 1 176 ? 14.087 12.727 -0.739 1.00 78.31 176 TRP A C 1
ATOM 1378 O O . TRP A 1 176 ? 14.046 12.978 0.464 1.00 78.31 176 TRP A O 1
ATOM 1388 N N . ASN A 1 177 ? 14.419 13.653 -1.639 1.00 76.50 177 ASN A N 1
ATOM 1389 C CA . ASN A 1 177 ? 14.749 15.041 -1.294 1.00 76.50 177 ASN A CA 1
ATOM 1390 C C . ASN A 1 177 ? 13.479 15.906 -1.181 1.00 76.50 177 ASN A C 1
ATOM 1392 O O . ASN A 1 177 ? 13.291 16.848 -1.947 1.00 76.50 177 ASN A O 1
ATOM 1396 N N . SER A 1 178 ? 12.588 15.570 -0.245 1.00 77.25 178 SER A N 1
ATOM 1397 C CA . SER A 1 178 ? 11.280 16.222 -0.089 1.00 77.25 178 SER A CA 1
ATOM 1398 C C . SER A 1 178 ? 10.890 16.368 1.392 1.00 77.25 178 SER A C 1
ATOM 1400 O O . SER A 1 178 ? 11.080 15.428 2.165 1.00 77.25 178 SER A O 1
ATOM 1402 N N . PRO A 1 179 ? 10.346 17.526 1.822 1.00 77.12 179 PRO A N 1
ATOM 1403 C CA . PRO A 1 179 ? 9.851 17.723 3.188 1.00 77.12 179 PRO A CA 1
ATOM 1404 C C . PRO A 1 179 ? 8.539 16.972 3.486 1.00 77.12 179 PRO A C 1
ATOM 1406 O O . PRO A 1 179 ? 8.124 16.897 4.643 1.00 77.12 179 PRO A O 1
ATOM 1409 N N . GLU A 1 180 ? 7.866 16.422 2.473 1.00 78.00 180 GLU A N 1
ATOM 1410 C CA . GLU A 1 180 ? 6.629 15.647 2.610 1.00 78.00 180 GLU A CA 1
ATOM 1411 C C . GLU A 1 180 ? 6.851 14.214 3.120 1.00 78.00 180 GLU A C 1
ATOM 1413 O O . GLU A 1 180 ? 5.896 13.557 3.556 1.00 78.00 180 GLU A O 1
ATOM 1418 N N . ILE A 1 181 ? 8.095 13.731 3.076 1.00 77.06 181 ILE A N 1
ATOM 1419 C CA . ILE A 1 181 ? 8.496 12.350 3.360 1.00 77.06 181 ILE A CA 1
ATOM 1420 C C . ILE A 1 181 ? 9.442 12.350 4.568 1.00 77.06 181 ILE A C 1
ATOM 1422 O O . ILE A 1 181 ? 10.249 13.262 4.746 1.00 77.06 181 ILE A O 1
ATOM 1426 N N . ASN A 1 182 ? 9.342 11.334 5.432 1.00 76.06 182 ASN A N 1
ATOM 1427 C CA . ASN A 1 182 ? 10.325 11.155 6.501 1.00 76.06 182 ASN A CA 1
ATOM 1428 C C . ASN A 1 182 ? 11.691 10.829 5.865 1.00 76.06 182 ASN A C 1
ATOM 1430 O O . ASN A 1 182 ? 11.763 9.950 5.014 1.00 76.06 182 ASN A O 1
ATOM 1434 N N . LYS A 1 183 ? 12.775 11.497 6.270 1.00 69.56 183 LYS A N 1
ATOM 1435 C CA . LYS A 1 183 ? 14.118 11.271 5.701 1.00 69.56 183 LYS A CA 1
ATOM 1436 C C . LYS A 1 183 ? 14.634 9.844 5.909 1.00 69.56 183 LYS A C 1
ATOM 1438 O O . LYS A 1 183 ? 15.440 9.379 5.110 1.00 69.56 183 LYS A O 1
ATOM 1443 N N . ASP A 1 184 ? 14.125 9.156 6.929 1.00 73.50 184 ASP A N 1
ATOM 1444 C CA . ASP A 1 184 ? 14.445 7.757 7.225 1.00 73.50 184 ASP A CA 1
ATOM 1445 C C . ASP A 1 184 ? 13.635 6.767 6.357 1.00 73.50 184 ASP A C 1
ATOM 1447 O O . ASP A 1 184 ? 13.863 5.559 6.398 1.00 73.50 184 ASP A O 1
ATOM 1451 N N . LEU A 1 185 ? 12.680 7.258 5.554 1.00 74.19 185 LEU A N 1
ATOM 1452 C CA . LEU A 1 185 ? 11.970 6.470 4.549 1.00 74.19 185 LEU A CA 1
ATOM 1453 C C . LEU A 1 185 ? 12.700 6.538 3.202 1.00 74.19 185 LEU A C 1
ATOM 1455 O O . LEU A 1 185 ? 12.607 7.520 2.466 1.00 74.19 185 LEU A O 1
ATOM 1459 N N . SER A 1 186 ? 13.322 5.421 2.829 1.00 84.62 186 SER A N 1
ATOM 1460 C CA . SER A 1 186 ? 13.915 5.183 1.507 1.00 84.62 186 SER A CA 1
ATOM 1461 C C . SER A 1 186 ? 13.158 4.158 0.630 1.00 84.62 186 SER A C 1
ATOM 1463 O O . SER A 1 186 ? 13.802 3.323 -0.009 1.00 84.62 186 SER A O 1
ATOM 1465 N N . PRO A 1 187 ? 11.807 4.137 0.566 1.00 90.50 187 PRO A N 1
ATOM 1466 C CA . PRO A 1 187 ? 11.095 3.155 -0.243 1.00 90.50 187 PRO A CA 1
ATOM 1467 C C . PRO A 1 187 ? 11.205 3.459 -1.731 1.00 90.50 187 PRO A C 1
ATOM 1469 O O . PRO A 1 187 ? 11.172 4.620 -2.143 1.00 90.50 187 PRO A O 1
ATOM 1472 N N . SER A 1 188 ? 11.251 2.407 -2.543 1.00 91.06 188 SER A N 1
ATOM 1473 C CA . SER A 1 188 ? 11.124 2.531 -3.996 1.00 91.06 188 SER A CA 1
ATOM 1474 C C . SER A 1 188 ? 9.673 2.466 -4.466 1.00 91.06 188 SER A C 1
ATOM 1476 O O . SER A 1 188 ? 9.387 2.880 -5.584 1.00 91.06 188 SER A O 1
ATOM 1478 N N . ILE A 1 189 ? 8.740 2.016 -3.618 1.00 95.12 189 ILE A N 1
ATOM 1479 C CA . ILE A 1 189 ? 7.305 2.157 -3.864 1.00 95.12 189 ILE A CA 1
ATOM 1480 C C . ILE A 1 189 ? 6.522 2.322 -2.561 1.00 95.12 189 ILE A C 1
ATOM 1482 O O . ILE A 1 189 ? 6.692 1.538 -1.624 1.00 95.12 189 ILE A O 1
ATOM 1486 N N . ALA A 1 190 ? 5.665 3.344 -2.482 1.00 96.81 190 ALA A N 1
ATOM 1487 C CA . ALA A 1 190 ? 4.876 3.603 -1.278 1.00 96.81 190 ALA A CA 1
ATOM 1488 C C . ALA A 1 190 ? 3.584 4.398 -1.518 1.00 96.81 190 ALA A C 1
ATOM 1490 O O . ALA A 1 190 ? 3.473 5.197 -2.446 1.00 96.81 190 ALA A O 1
ATOM 1491 N N . ILE A 1 191 ? 2.638 4.211 -0.596 1.00 98.38 191 ILE A N 1
ATOM 1492 C CA . ILE A 1 191 ? 1.497 5.084 -0.328 1.00 98.38 191 ILE A CA 1
ATOM 1493 C C . ILE A 1 191 ? 1.664 5.592 1.110 1.00 98.38 191 ILE A C 1
ATOM 1495 O O . ILE A 1 191 ? 1.548 4.820 2.067 1.00 98.38 191 ILE A O 1
ATOM 1499 N N . ILE A 1 192 ? 1.918 6.889 1.268 1.00 97.56 192 ILE A N 1
ATOM 1500 C CA . ILE A 1 192 ? 2.121 7.551 2.563 1.00 97.56 192 ILE A CA 1
ATOM 1501 C C . ILE A 1 192 ? 1.012 8.581 2.765 1.00 97.56 192 ILE A C 1
ATOM 1503 O O . ILE A 1 192 ? 0.759 9.414 1.901 1.00 97.56 192 ILE A O 1
ATOM 1507 N N . LEU A 1 193 ? 0.356 8.572 3.918 1.00 97.12 193 LEU A N 1
ATOM 1508 C CA . LEU A 1 193 ? -0.544 9.640 4.325 1.00 97.12 193 LEU A CA 1
ATOM 1509 C C . LEU A 1 193 ? 0.258 10.767 4.976 1.00 97.12 193 LEU A C 1
ATOM 1511 O O . LEU A 1 193 ? 0.855 10.567 6.029 1.00 97.12 193 LEU A O 1
ATOM 1515 N N . ASN A 1 194 ? 0.230 11.960 4.379 1.00 95.50 194 ASN A N 1
ATOM 1516 C CA . ASN A 1 194 ? 0.776 13.171 4.982 1.00 95.50 194 ASN A CA 1
ATOM 1517 C C . ASN A 1 194 ? -0.357 13.961 5.666 1.00 95.50 194 ASN A C 1
ATOM 1519 O O . ASN A 1 194 ? -1.234 14.558 5.025 1.00 95.50 194 ASN A O 1
ATOM 1523 N N . ARG A 1 195 ? -0.349 13.938 7.002 1.00 91.38 195 ARG A N 1
ATOM 1524 C CA . ARG A 1 195 ? -1.370 14.513 7.889 1.00 91.38 195 ARG A CA 1
ATOM 1525 C C . ARG A 1 195 ? -1.377 16.042 7.862 1.00 91.38 195 ARG A C 1
ATOM 1527 O O . ARG A 1 195 ? -2.460 16.629 7.954 1.00 91.38 195 ARG A O 1
ATOM 1534 N N . LYS A 1 196 ? -0.193 16.657 7.718 1.00 89.88 196 LYS A N 1
ATOM 1535 C CA . LYS A 1 196 ? 0.022 18.113 7.633 1.00 89.88 196 LYS A CA 1
ATOM 1536 C C . LYS A 1 196 ? -0.546 18.690 6.337 1.00 89.88 196 LYS A C 1
ATOM 1538 O O . LYS A 1 196 ? -1.323 19.636 6.389 1.00 89.88 196 LYS A O 1
ATOM 1543 N N . LEU A 1 197 ? -0.228 18.082 5.193 1.00 91.88 197 LEU A N 1
ATOM 1544 C CA . LEU A 1 197 ? -0.728 18.516 3.882 1.00 91.88 197 LEU A CA 1
ATOM 1545 C C . LEU A 1 197 ? -2.172 18.083 3.588 1.00 91.88 197 LEU A C 1
ATOM 1547 O O . LEU A 1 197 ? -2.787 18.585 2.646 1.00 91.88 197 LEU A O 1
ATOM 1551 N N . ASN A 1 198 ? -2.713 17.125 4.348 1.00 92.50 198 ASN A N 1
ATOM 1552 C CA . ASN A 1 198 ? -3.959 16.435 4.011 1.00 92.50 198 ASN A CA 1
ATOM 1553 C C . ASN A 1 198 ? -3.921 15.876 2.571 1.00 92.50 198 ASN A C 1
ATOM 1555 O O . ASN A 1 198 ? -4.785 16.159 1.729 1.00 92.50 198 ASN A O 1
ATOM 1559 N N . ARG A 1 199 ? -2.856 15.125 2.275 1.00 96.56 199 ARG A N 1
ATOM 1560 C CA . ARG A 1 199 ? -2.599 14.459 0.991 1.00 96.56 199 ARG A CA 1
ATOM 1561 C C . ARG A 1 199 ? -2.110 13.036 1.228 1.00 96.56 199 ARG A C 1
ATOM 1563 O O . ARG A 1 199 ? -1.499 12.750 2.254 1.00 96.56 199 ARG A O 1
ATOM 1570 N N . LEU A 1 200 ? -2.366 12.163 0.264 1.00 97.75 200 LEU A N 1
ATOM 1571 C CA . LEU A 1 200 ? -1.594 10.943 0.089 1.00 97.75 200 LEU A CA 1
ATOM 1572 C C . LEU A 1 200 ? -0.443 11.238 -0.869 1.00 97.75 200 LEU A C 1
ATOM 1574 O O . LEU A 1 200 ? -0.665 11.809 -1.938 1.00 97.75 200 LEU A O 1
ATOM 1578 N N . VAL A 1 201 ? 0.755 10.840 -0.465 1.00 97.56 201 VAL A N 1
ATOM 1579 C CA . VAL A 1 201 ? 1.974 10.833 -1.264 1.00 97.56 201 VAL A CA 1
ATOM 1580 C C . VAL A 1 201 ? 2.128 9.436 -1.855 1.00 97.56 201 VAL A C 1
ATOM 1582 O O . VAL A 1 201 ? 2.150 8.446 -1.121 1.00 97.56 201 VAL A O 1
ATOM 1585 N N . PHE A 1 202 ? 2.219 9.356 -3.175 1.00 98.06 202 PHE A N 1
ATOM 1586 C CA . PHE A 1 202 ? 2.492 8.129 -3.916 1.00 98.06 202 PHE A CA 1
ATOM 1587 C C . PHE A 1 202 ? 3.904 8.221 -4.468 1.00 98.06 202 PHE A C 1
ATOM 1589 O O . PHE A 1 202 ? 4.231 9.215 -5.116 1.00 98.06 202 PHE A O 1
ATOM 1596 N N . LEU A 1 203 ? 4.716 7.207 -4.191 1.00 95.94 203 LEU A N 1
ATOM 1597 C CA . LEU A 1 203 ? 6.138 7.178 -4.518 1.00 95.94 203 LEU A CA 1
ATOM 1598 C C . LEU A 1 203 ? 6.452 6.017 -5.451 1.00 95.94 203 LEU A C 1
ATOM 1600 O O . LEU A 1 203 ? 5.937 4.916 -5.245 1.00 95.94 203 LEU A O 1
ATOM 1604 N N . GLY A 1 204 ? 7.332 6.261 -6.420 1.00 94.50 204 GLY A N 1
ATOM 1605 C CA . GLY A 1 204 ? 7.923 5.238 -7.276 1.00 94.50 204 GLY A CA 1
ATOM 1606 C C . GLY A 1 204 ? 9.350 5.595 -7.690 1.00 94.50 204 GLY A C 1
ATOM 1607 O O . GLY A 1 204 ? 9.619 6.715 -8.112 1.00 94.50 204 GLY A O 1
ATOM 1608 N N . SER A 1 205 ? 10.262 4.636 -7.579 1.00 92.38 205 SER A N 1
ATOM 1609 C CA . SER A 1 205 ? 11.647 4.711 -8.040 1.00 92.38 205 SER A CA 1
ATOM 1610 C C . SER A 1 205 ? 12.045 3.347 -8.594 1.00 92.38 205 SER A C 1
ATOM 1612 O O . SER A 1 205 ? 11.708 2.310 -8.019 1.00 92.38 205 SER A O 1
ATOM 1614 N N . THR A 1 206 ? 12.791 3.337 -9.689 1.00 90.38 206 THR A N 1
ATOM 1615 C CA . THR A 1 206 ? 13.295 2.111 -10.313 1.00 90.38 206 THR A CA 1
ATOM 1616 C C . THR A 1 206 ? 14.815 2.011 -10.204 1.00 90.38 206 THR A C 1
ATOM 1618 O O . THR A 1 206 ? 15.494 2.954 -9.798 1.00 90.38 206 THR A O 1
ATOM 1621 N N . GLU A 1 207 ? 15.352 0.838 -10.540 1.00 84.06 207 GLU A N 1
ATOM 1622 C CA . GLU A 1 207 ? 16.796 0.601 -10.684 1.00 84.06 207 GLU A CA 1
ATOM 1623 C C . GLU A 1 207 ? 17.393 1.330 -11.905 1.00 84.06 207 GLU A C 1
ATOM 1625 O O . GLU A 1 207 ? 18.613 1.472 -12.015 1.00 84.06 207 GLU A O 1
ATOM 1630 N N . ASP A 1 208 ? 16.538 1.758 -12.839 1.00 81.88 208 ASP A N 1
ATOM 1631 C CA . ASP A 1 208 ? 16.923 2.465 -14.052 1.00 81.88 208 ASP A CA 1
ATOM 1632 C C . ASP A 1 208 ? 17.287 3.918 -13.729 1.00 81.88 208 ASP A C 1
ATOM 1634 O O . ASP A 1 208 ? 16.427 4.750 -13.453 1.00 81.88 208 ASP A O 1
ATOM 1638 N N . ARG A 1 209 ? 18.583 4.233 -13.800 1.00 73.25 209 ARG A N 1
ATOM 1639 C CA . ARG A 1 209 ? 19.112 5.579 -13.532 1.00 73.25 209 ARG A CA 1
ATOM 1640 C C . ARG A 1 209 ? 18.669 6.634 -14.550 1.00 73.25 209 ARG A C 1
ATOM 1642 O O . ARG A 1 209 ? 18.883 7.813 -14.287 1.00 73.25 209 ARG A O 1
ATOM 1649 N N . ALA A 1 210 ? 18.120 6.233 -15.700 1.00 77.06 210 ALA A N 1
ATOM 1650 C CA . ALA A 1 210 ? 17.531 7.154 -16.668 1.00 77.06 210 ALA A CA 1
ATOM 1651 C C . ALA A 1 210 ? 16.064 7.493 -16.347 1.00 77.06 210 ALA A C 1
ATOM 1653 O O . ALA A 1 210 ? 15.548 8.481 -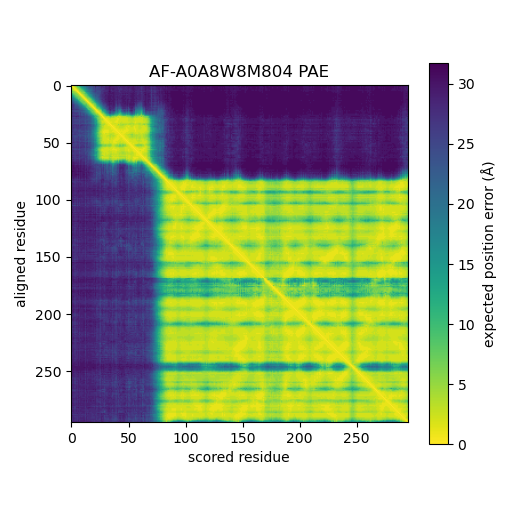16.866 1.00 77.06 210 ALA A O 1
ATOM 1654 N N . SER A 1 211 ? 15.399 6.710 -15.490 1.00 82.62 211 SER A N 1
ATOM 1655 C CA . SER A 1 211 ? 14.043 6.999 -15.030 1.00 82.62 211 SER A CA 1
ATOM 1656 C C . SER A 1 211 ? 14.080 7.946 -13.833 1.00 82.62 211 SER A C 1
ATOM 1658 O O . SER A 1 211 ? 14.703 7.658 -12.810 1.00 82.62 211 SER A O 1
ATOM 1660 N N . GLU A 1 212 ? 13.361 9.063 -13.923 1.00 87.62 212 GLU A N 1
ATOM 1661 C CA . GLU A 1 212 ? 13.190 9.962 -12.782 1.00 87.62 212 GLU A CA 1
ATOM 1662 C C . GLU A 1 212 ? 12.329 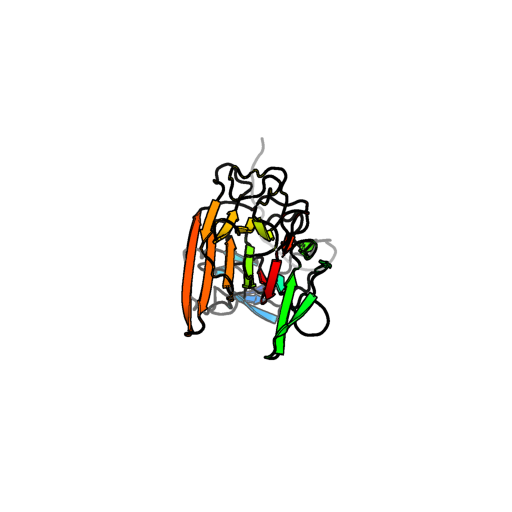9.321 -11.680 1.00 87.62 212 GLU A C 1
ATOM 1664 O O . GLU A 1 212 ? 11.487 8.452 -11.927 1.00 87.62 212 GLU A O 1
ATOM 1669 N N . GLN A 1 213 ? 12.546 9.763 -10.440 1.00 91.38 213 GLN A N 1
ATOM 1670 C CA . GLN A 1 213 ? 11.720 9.376 -9.300 1.00 91.38 213 GLN A CA 1
ATOM 1671 C C . GLN A 1 213 ? 10.360 10.071 -9.371 1.00 91.38 213 GLN A C 1
ATOM 1673 O O . GLN A 1 213 ? 10.279 11.293 -9.486 1.00 91.38 213 GLN A O 1
ATOM 1678 N N . VAL A 1 214 ? 9.282 9.303 -9.232 1.00 93.94 214 VAL A N 1
ATOM 1679 C CA . VAL A 1 214 ? 7.915 9.819 -9.301 1.00 93.94 214 VAL A CA 1
ATOM 1680 C C . VAL A 1 214 ? 7.361 10.070 -7.906 1.00 93.94 214 VAL A C 1
ATOM 1682 O O . VAL A 1 214 ? 7.312 9.170 -7.066 1.00 93.94 214 VAL A O 1
ATOM 1685 N N . MET A 1 215 ? 6.849 11.284 -7.705 1.00 95.12 215 MET A N 1
ATOM 1686 C CA . MET A 1 215 ? 6.015 11.651 -6.566 1.00 95.12 215 MET A CA 1
ATOM 1687 C C . MET A 1 215 ? 4.684 12.224 -7.048 1.00 95.12 215 MET A C 1
ATOM 1689 O O . MET A 1 215 ? 4.655 13.176 -7.824 1.00 95.12 215 MET A O 1
ATOM 1693 N N . MET A 1 216 ? 3.571 11.685 -6.551 1.00 97.00 216 MET A N 1
ATOM 1694 C CA . MET A 1 216 ? 2.235 12.232 -6.805 1.00 97.00 216 MET A CA 1
ATOM 1695 C C . MET A 1 216 ? 1.517 12.553 -5.494 1.00 97.00 216 MET A C 1
ATOM 1697 O O . MET A 1 216 ? 1.566 11.775 -4.544 1.00 97.00 216 MET A O 1
ATOM 1701 N N . LEU A 1 217 ? 0.812 13.687 -5.457 1.00 97.06 217 LEU A N 1
ATOM 1702 C CA . LEU A 1 217 ? 0.048 14.153 -4.298 1.00 97.06 217 LEU A CA 1
ATOM 1703 C C . LEU A 1 217 ? -1.449 14.166 -4.623 1.00 97.06 217 LEU A C 1
ATOM 1705 O O . LEU A 1 217 ? -1.920 15.064 -5.320 1.00 97.06 217 LEU A O 1
ATOM 1709 N N . LEU A 1 218 ? -2.219 13.211 -4.091 1.00 97.19 218 LEU A N 1
ATOM 1710 C CA . LEU A 1 218 ? -3.682 13.185 -4.256 1.00 97.19 218 LEU A CA 1
ATOM 1711 C C . LEU A 1 218 ? -4.398 13.536 -2.941 1.00 97.19 218 LEU A C 1
ATOM 1713 O O . LEU A 1 218 ? -3.934 13.162 -1.861 1.00 97.19 218 LEU A O 1
ATOM 1717 N N . PRO A 1 219 ? -5.526 14.265 -2.982 1.00 95.50 219 PRO A N 1
ATOM 1718 C CA . PRO A 1 219 ? -6.316 14.547 -1.791 1.00 95.50 219 PRO A CA 1
ATOM 1719 C C . PRO A 1 219 ? -7.065 13.305 -1.297 1.00 95.50 219 PRO A C 1
ATOM 1721 O O . PRO A 1 219 ? -7.431 12.417 -2.063 1.00 95.50 219 PRO A O 1
ATOM 1724 N N . PHE A 1 220 ? -7.331 13.286 0.007 1.00 94.25 220 PHE A N 1
ATOM 1725 C CA . PHE A 1 220 ? -8.209 12.322 0.663 1.00 94.25 220 PHE A CA 1
ATOM 1726 C C . PHE A 1 220 ? -9.140 13.054 1.640 1.00 94.25 220 PHE A C 1
ATOM 1728 O O . PHE A 1 220 ? -8.906 14.213 2.006 1.00 94.25 220 PHE A O 1
ATOM 1735 N N . LYS A 1 221 ? -10.204 12.380 2.076 1.00 92.38 221 LYS A N 1
ATOM 1736 C CA . LYS A 1 221 ? -11.205 12.921 2.997 1.00 92.38 221 LYS A CA 1
ATOM 1737 C C . LYS A 1 221 ? -11.004 12.363 4.409 1.00 92.38 221 LYS A C 1
ATOM 1739 O O . LYS A 1 221 ? -11.126 11.158 4.625 1.00 92.38 221 LYS A O 1
ATOM 1744 N N . LYS A 1 222 ? -10.717 13.239 5.380 1.00 92.88 222 LYS A N 1
ATOM 1745 C CA . LYS A 1 222 ? -10.716 12.892 6.815 1.00 92.88 222 LYS A CA 1
ATOM 1746 C C . LYS A 1 222 ? -12.131 12.518 7.271 1.00 92.88 222 LYS A C 1
ATOM 1748 O O . LYS A 1 222 ? -13.106 13.063 6.759 1.00 92.88 222 LYS A O 1
ATOM 1753 N N . ASN A 1 223 ? -12.231 11.643 8.272 1.00 91.62 223 ASN A N 1
ATOM 1754 C CA . ASN A 1 223 ? -13.495 11.151 8.841 1.00 91.62 223 ASN A CA 1
ATOM 1755 C C . ASN A 1 223 ? -14.424 10.456 7.824 1.00 91.62 223 ASN A C 1
ATOM 1757 O O . ASN A 1 223 ? -15.641 10.425 8.012 1.00 91.62 223 ASN A O 1
ATOM 1761 N N . ASP A 1 224 ? -13.861 9.892 6.754 1.00 90.88 224 ASP A N 1
ATOM 1762 C CA . ASP A 1 224 ? -14.593 9.119 5.752 1.00 90.88 224 ASP A CA 1
ATOM 1763 C C . ASP A 1 224 ? -13.733 7.964 5.213 1.00 90.88 224 ASP A C 1
ATOM 1765 O O . ASP A 1 224 ? -12.523 7.905 5.454 1.00 90.88 224 ASP A O 1
ATOM 1769 N N . TRP A 1 225 ? -14.359 7.030 4.497 1.00 91.25 225 TRP A N 1
ATOM 1770 C CA . TRP A 1 225 ? -13.659 5.917 3.860 1.00 91.25 225 TRP A CA 1
ATOM 1771 C C . TRP A 1 225 ? -13.114 6.317 2.486 1.00 91.25 225 TRP A C 1
ATOM 1773 O O . TRP A 1 225 ? -13.841 6.774 1.602 1.00 91.25 225 TRP A O 1
ATOM 1783 N N . ASN A 1 226 ? -11.823 6.073 2.288 1.00 93.75 226 ASN A N 1
ATOM 1784 C CA . ASN A 1 226 ? -11.087 6.393 1.073 1.00 93.75 226 ASN A CA 1
ATOM 1785 C C . ASN A 1 226 ? -10.592 5.085 0.450 1.00 93.75 226 ASN A C 1
ATOM 1787 O O . ASN A 1 226 ? -9.869 4.328 1.098 1.00 93.75 226 ASN A O 1
ATOM 1791 N N . ASN A 1 227 ? -10.969 4.809 -0.796 1.00 95.25 227 ASN A N 1
ATOM 1792 C CA . ASN A 1 227 ? -10.407 3.699 -1.564 1.00 95.25 227 ASN A CA 1
ATOM 1793 C C . ASN A 1 227 ? -9.180 4.227 -2.302 1.00 95.25 227 ASN A C 1
ATOM 1795 O O . ASN A 1 227 ? -9.275 5.237 -2.996 1.00 95.25 227 ASN A O 1
ATOM 1799 N N . VAL A 1 228 ? -8.046 3.562 -2.144 1.00 96.75 228 VAL A N 1
ATOM 1800 C CA . VAL A 1 228 ? -6.763 3.969 -2.705 1.00 96.75 228 VAL A CA 1
ATOM 1801 C C . VAL A 1 228 ? -6.221 2.855 -3.569 1.00 96.75 228 VAL A C 1
ATOM 1803 O O . VAL A 1 228 ? -6.347 1.673 -3.245 1.00 96.75 228 VAL A O 1
ATOM 1806 N N . GLU A 1 229 ? -5.602 3.258 -4.661 1.00 96.94 229 GLU A N 1
ATOM 1807 C CA . GLU A 1 229 ? -4.945 2.384 -5.603 1.00 96.94 229 GLU A CA 1
ATOM 1808 C C . GLU A 1 229 ? -3.638 3.022 -6.057 1.00 96.94 229 GLU A C 1
ATOM 1810 O O . GLU A 1 229 ? -3.587 4.209 -6.378 1.00 96.94 229 GLU A O 1
ATOM 1815 N N . LEU A 1 230 ? -2.593 2.209 -6.062 1.00 98.19 230 LEU A N 1
ATOM 1816 C CA . LEU A 1 230 ? -1.304 2.486 -6.667 1.00 98.19 230 LEU A CA 1
ATOM 1817 C C . LEU A 1 230 ? -1.005 1.316 -7.601 1.00 98.19 230 LEU A C 1
ATOM 1819 O O . LEU A 1 230 ? -1.131 0.157 -7.198 1.00 98.19 230 LEU A O 1
ATOM 1823 N N . MET A 1 231 ? -0.643 1.619 -8.839 1.00 96.69 231 MET A N 1
ATOM 1824 C CA . MET A 1 231 ? -0.319 0.645 -9.871 1.00 96.69 231 MET A CA 1
ATOM 1825 C C . MET A 1 231 ? 1.008 1.026 -10.516 1.00 96.69 231 MET A C 1
ATOM 1827 O O . MET A 1 231 ? 1.204 2.170 -10.900 1.00 96.69 231 MET A O 1
ATOM 1831 N N . PHE A 1 232 ? 1.895 0.051 -10.638 1.00 95.69 232 PHE A N 1
ATOM 1832 C CA . PHE A 1 232 ? 3.114 0.109 -11.423 1.00 95.69 232 PHE A CA 1
ATOM 1833 C C . PHE A 1 232 ? 3.070 -1.033 -12.435 1.00 95.69 232 PHE A C 1
ATOM 1835 O O . PHE A 1 232 ? 2.900 -2.191 -12.043 1.00 95.69 232 PHE A O 1
ATOM 1842 N N . ASP A 1 233 ? 3.194 -0.733 -13.725 1.00 89.94 233 ASP A N 1
ATOM 1843 C CA . ASP A 1 233 ? 3.061 -1.729 -14.797 1.00 89.94 233 ASP A CA 1
ATOM 1844 C C . ASP A 1 233 ? 4.368 -2.033 -15.556 1.00 89.94 233 ASP A C 1
ATOM 1846 O O . ASP A 1 233 ? 4.355 -2.877 -16.464 1.00 89.94 233 ASP A O 1
ATOM 1850 N N . GLY A 1 234 ? 5.469 -1.386 -15.159 1.00 89.00 234 GLY A N 1
ATOM 1851 C CA . GLY A 1 234 ? 6.796 -1.452 -15.781 1.00 89.00 234 GLY A CA 1
ATOM 1852 C C . GLY A 1 234 ? 7.159 -0.228 -16.636 1.00 89.00 234 GLY A C 1
ATOM 1853 O O . GLY A 1 234 ? 8.330 -0.079 -16.998 1.00 89.00 234 GLY A O 1
ATOM 1854 N N . ALA A 1 235 ? 6.184 0.632 -16.954 1.00 89.56 235 ALA A N 1
ATOM 1855 C CA . ALA A 1 235 ? 6.361 1.849 -17.753 1.00 89.56 235 ALA A CA 1
ATOM 1856 C C . ALA A 1 235 ? 5.674 3.095 -17.154 1.00 89.56 235 ALA A C 1
ATOM 1858 O O . ALA A 1 235 ? 6.118 4.216 -17.406 1.00 89.56 235 ALA A O 1
ATOM 1859 N N . GLU A 1 236 ? 4.620 2.921 -16.355 1.00 92.81 236 GLU A N 1
ATOM 1860 C CA . GLU A 1 236 ? 3.898 3.993 -15.666 1.00 92.81 236 GLU A CA 1
ATOM 1861 C C . GLU A 1 236 ? 3.711 3.673 -14.174 1.00 92.81 236 GLU A C 1
ATOM 1863 O O . GLU A 1 236 ? 3.482 2.523 -13.786 1.00 92.81 236 GLU A O 1
ATOM 1868 N N . LEU A 1 237 ? 3.758 4.713 -13.334 1.00 97.06 237 LEU A N 1
ATOM 1869 C CA . LEU A 1 237 ? 3.160 4.714 -12.003 1.00 97.06 237 LEU A CA 1
ATOM 1870 C C . LEU A 1 237 ? 1.832 5.482 -12.048 1.00 97.06 237 LEU A C 1
ATOM 1872 O O . LEU A 1 237 ? 1.819 6.704 -12.208 1.00 97.06 237 LEU A O 1
ATOM 1876 N N . SER A 1 238 ? 0.724 4.777 -11.842 1.00 97.06 238 SER A N 1
ATOM 1877 C CA . SER A 1 238 ? -0.623 5.342 -11.737 1.00 97.06 238 SER A CA 1
ATOM 1878 C C . SER A 1 238 ? -1.096 5.344 -10.280 1.00 97.06 238 SER A C 1
ATOM 1880 O O . SER A 1 238 ? -0.928 4.369 -9.544 1.00 97.06 238 SER A O 1
ATOM 1882 N N . ALA A 1 239 ? -1.752 6.421 -9.859 1.00 97.88 239 ALA A N 1
ATOM 1883 C CA . ALA A 1 239 ? -2.346 6.576 -8.536 1.00 97.88 239 ALA A CA 1
ATOM 1884 C C . ALA A 1 239 ? -3.817 6.994 -8.647 1.00 97.88 239 ALA A C 1
ATOM 1886 O O . ALA A 1 239 ? -4.175 7.836 -9.471 1.00 97.88 239 ALA A O 1
ATOM 1887 N N . ARG A 1 240 ? -4.677 6.448 -7.782 1.00 95.31 240 ARG A N 1
ATOM 1888 C CA . ARG A 1 240 ? -6.098 6.810 -7.685 1.00 95.31 240 ARG A CA 1
ATOM 1889 C C . ARG A 1 240 ? -6.556 6.851 -6.226 1.00 95.31 240 ARG A C 1
ATOM 1891 O O . ARG A 1 240 ? -6.282 5.941 -5.448 1.00 95.31 240 ARG A O 1
ATOM 1898 N N . VAL A 1 241 ? -7.329 7.878 -5.877 1.00 95.62 241 VAL A N 1
ATOM 1899 C CA . VAL A 1 241 ? -8.088 7.981 -4.622 1.00 95.62 241 VAL A CA 1
ATOM 1900 C C . VAL A 1 241 ? -9.556 8.198 -4.956 1.00 95.62 241 VAL A C 1
ATOM 1902 O O . VAL A 1 241 ? -9.909 9.185 -5.598 1.00 95.62 241 VAL A O 1
ATOM 1905 N N . ARG A 1 242 ? -10.424 7.295 -4.499 1.00 91.38 242 ARG A N 1
ATOM 1906 C CA . ARG A 1 242 ? -11.876 7.390 -4.664 1.00 91.38 242 ARG A CA 1
ATOM 1907 C C . ARG A 1 242 ? -12.587 7.438 -3.318 1.00 91.38 242 ARG A C 1
ATOM 1909 O O . ARG A 1 242 ? -12.570 6.472 -2.547 1.00 91.38 242 ARG A O 1
ATOM 1916 N N . VAL A 1 243 ? -13.281 8.543 -3.087 1.00 83.94 243 VAL A N 1
ATOM 1917 C CA . VAL A 1 243 ? -14.118 8.797 -1.913 1.00 83.94 243 VAL A CA 1
ATOM 1918 C C . VAL A 1 243 ? -15.576 8.645 -2.326 1.00 83.94 243 VAL A C 1
ATOM 1920 O O . VAL A 1 243 ? -15.990 9.216 -3.331 1.00 83.94 243 VAL A O 1
ATOM 1923 N N . VAL A 1 244 ? -16.362 7.884 -1.565 1.00 72.88 244 VAL A N 1
ATOM 1924 C CA . VAL A 1 244 ? -17.816 7.789 -1.766 1.00 72.88 244 VAL A CA 1
ATOM 1925 C C . VAL A 1 244 ? -18.478 8.503 -0.600 1.00 72.88 244 VAL A C 1
ATOM 1927 O O . VAL A 1 244 ? -18.422 8.016 0.525 1.00 72.88 244 VAL A O 1
ATOM 1930 N N . GLY A 1 245 ? -19.054 9.676 -0.858 1.00 60.88 245 GLY A N 1
ATOM 1931 C CA . GLY A 1 245 ? -19.716 10.468 0.171 1.00 60.88 245 GLY A CA 1
ATOM 1932 C C . GLY A 1 245 ? -20.988 9.804 0.710 1.00 60.88 245 GLY A C 1
ATOM 1933 O O . GLY A 1 245 ? -21.534 8.862 0.129 1.00 60.88 245 GLY A O 1
ATOM 1934 N N . LYS A 1 246 ? -21.495 10.319 1.838 1.00 61.66 246 LYS A N 1
ATOM 1935 C CA . LYS A 1 246 ? -22.765 9.869 2.450 1.00 61.66 246 LYS A CA 1
ATOM 1936 C C . LYS A 1 246 ? -23.980 10.084 1.532 1.00 61.66 246 LYS A C 1
ATOM 1938 O O . LYS A 1 246 ? -24.972 9.375 1.650 1.00 61.66 246 LYS A O 1
ATOM 1943 N N . ASP A 1 247 ? -23.863 11.033 0.612 1.00 64.19 247 ASP A N 1
ATOM 1944 C CA . ASP A 1 247 ? -24.763 11.370 -0.497 1.00 64.19 247 ASP A CA 1
ATOM 1945 C C . ASP A 1 247 ? -24.623 10.439 -1.721 1.00 64.19 247 ASP A C 1
ATOM 1947 O O . ASP A 1 247 ? -25.316 10.620 -2.719 1.00 64.19 247 ASP A O 1
ATOM 1951 N N . LYS A 1 248 ? -23.742 9.430 -1.650 1.00 62.19 248 LYS A N 1
ATOM 1952 C CA . LYS A 1 248 ? -23.358 8.504 -2.731 1.00 62.19 248 LYS A CA 1
ATOM 1953 C C . LYS A 1 248 ? -22.646 9.154 -3.922 1.00 62.19 248 LYS A C 1
ATOM 1955 O O . LYS A 1 248 ? -22.343 8.440 -4.881 1.00 62.19 248 LYS A O 1
ATOM 1960 N N . GLN A 1 249 ? -22.312 10.446 -3.874 1.00 67.44 249 GLN A N 1
ATOM 1961 C CA . GLN A 1 249 ? -21.456 11.036 -4.900 1.00 67.44 249 GLN A CA 1
ATOM 1962 C C . GLN A 1 249 ? -20.033 10.487 -4.751 1.00 67.44 249 GLN A C 1
ATOM 1964 O O . GLN A 1 249 ? -19.465 10.439 -3.656 1.00 67.44 249 GLN A O 1
ATOM 1969 N N . ALA A 1 250 ? -19.472 10.013 -5.862 1.00 74.88 250 ALA A N 1
ATOM 1970 C CA . ALA A 1 250 ? -18.119 9.485 -5.910 1.00 74.88 250 ALA A CA 1
ATOM 1971 C C . ALA A 1 250 ? -17.171 10.562 -6.444 1.00 74.88 250 ALA A C 1
ATOM 1973 O O . ALA A 1 250 ? -17.222 10.894 -7.625 1.00 74.88 250 ALA A O 1
ATOM 1974 N N . LEU A 1 251 ? -16.289 11.066 -5.583 1.00 86.06 251 LEU A N 1
ATOM 1975 C CA . LEU A 1 251 ? -15.158 11.888 -6.001 1.00 86.06 251 LEU A CA 1
ATOM 1976 C C . LEU A 1 251 ? -13.981 10.960 -6.300 1.00 86.06 251 LEU A C 1
ATOM 1978 O O . LEU A 1 251 ? -13.592 10.160 -5.445 1.00 86.06 251 LEU A O 1
ATOM 1982 N N . GLU A 1 252 ? -13.424 11.059 -7.504 1.00 91.25 252 GLU A N 1
ATOM 1983 C CA . GLU A 1 252 ? -12.221 10.335 -7.912 1.00 91.25 252 GLU A CA 1
ATOM 1984 C C . GLU A 1 252 ? -11.120 11.325 -8.288 1.00 91.25 252 GLU A C 1
ATOM 1986 O O . GLU A 1 252 ? -11.303 12.196 -9.135 1.00 91.25 252 GLU A O 1
ATOM 1991 N N . PHE A 1 253 ? -9.962 11.152 -7.662 1.00 92.31 253 PHE A N 1
ATOM 1992 C CA . PHE A 1 253 ? -8.720 11.831 -7.992 1.00 92.31 253 PHE A CA 1
ATOM 1993 C C . PHE A 1 253 ? -7.775 10.785 -8.562 1.00 92.31 253 PHE A C 1
ATOM 1995 O O . PHE A 1 253 ? -7.631 9.711 -7.977 1.00 92.31 253 PHE A O 1
ATOM 2002 N N . LYS A 1 254 ? -7.137 11.077 -9.690 1.00 95.62 254 LYS A N 1
ATOM 2003 C CA . LYS A 1 254 ? -6.176 10.179 -10.328 1.00 95.62 254 LYS A CA 1
ATOM 2004 C C . LYS A 1 254 ? -5.026 10.974 -10.926 1.00 95.62 254 LYS A C 1
ATOM 2006 O O . LYS A 1 254 ? -5.234 12.108 -11.351 1.00 95.62 254 LYS A O 1
ATOM 2011 N N . ASN A 1 255 ? -3.846 10.374 -10.953 1.00 95.62 255 ASN A N 1
ATOM 2012 C CA . ASN A 1 255 ? -2.682 10.890 -11.661 1.00 95.62 255 ASN A CA 1
ATOM 2013 C C . ASN A 1 255 ? -1.823 9.715 -12.152 1.00 95.62 255 ASN A C 1
ATOM 2015 O O . ASN A 1 255 ? -1.918 8.619 -11.601 1.00 95.62 255 ASN A O 1
ATOM 2019 N N . SER A 1 256 ? -1.027 9.954 -13.187 1.00 96.00 256 SER A N 1
ATOM 2020 C CA . SER A 1 256 ? -0.231 8.956 -13.897 1.00 96.00 256 SER A CA 1
ATOM 2021 C C . SER A 1 256 ? 1.045 9.616 -14.403 1.00 96.00 256 SER A C 1
ATOM 2023 O O . SER A 1 256 ? 0.967 10.656 -15.057 1.00 96.00 256 SER A O 1
ATOM 2025 N N . THR A 1 257 ? 2.199 9.011 -14.128 1.00 94.38 257 THR A N 1
ATOM 2026 C CA . THR A 1 257 ? 3.505 9.508 -14.585 1.00 94.38 257 THR A CA 1
ATOM 2027 C C . THR A 1 257 ? 4.354 8.347 -15.088 1.00 94.38 257 THR A C 1
ATOM 2029 O O . THR A 1 257 ? 4.344 7.269 -14.491 1.00 94.38 257 THR A O 1
ATOM 2032 N N . ALA A 1 258 ? 5.110 8.566 -16.166 1.00 92.44 258 ALA A N 1
ATOM 2033 C CA . ALA A 1 258 ? 6.071 7.589 -16.664 1.00 92.44 258 ALA A CA 1
ATOM 2034 C C . ALA A 1 258 ? 7.103 7.223 -15.580 1.00 92.44 258 ALA A C 1
ATOM 2036 O O . ALA A 1 258 ? 7.633 8.095 -14.895 1.00 92.44 258 ALA A O 1
ATOM 2037 N N . LEU A 1 259 ? 7.366 5.927 -15.434 1.00 92.31 259 LEU A N 1
ATOM 2038 C CA . LEU A 1 259 ? 8.357 5.349 -14.530 1.00 92.31 259 LEU A CA 1
ATOM 2039 C C . LEU A 1 259 ? 8.801 4.026 -15.162 1.00 92.31 259 LEU A C 1
ATOM 2041 O O . LEU A 1 259 ? 8.018 3.080 -15.210 1.00 92.31 259 LEU A O 1
ATOM 2045 N N . THR A 1 260 ? 10.020 3.951 -15.694 1.00 88.75 260 THR A N 1
ATOM 2046 C CA . THR A 1 260 ? 10.452 2.805 -16.511 1.00 88.75 260 THR A CA 1
ATOM 2047 C C . THR A 1 260 ? 11.374 1.856 -15.760 1.00 88.75 260 THR A C 1
ATOM 2049 O O . THR A 1 260 ? 12.203 2.261 -14.944 1.00 88.75 260 THR A O 1
ATOM 2052 N N . GLY A 1 261 ? 11.252 0.561 -16.062 1.00 86.81 261 GLY A N 1
ATOM 2053 C CA . GLY A 1 261 ? 12.169 -0.473 -15.589 1.00 86.81 261 GLY A CA 1
ATOM 2054 C C . GLY A 1 261 ? 11.585 -1.334 -14.470 1.00 86.81 261 GLY A C 1
ATOM 2055 O O . GLY A 1 261 ? 10.461 -1.822 -14.560 1.00 86.81 261 GLY A O 1
ATOM 2056 N N . ARG A 1 262 ? 12.386 -1.591 -13.433 1.00 87.69 262 ARG A N 1
ATOM 2057 C CA . ARG A 1 262 ? 12.036 -2.470 -12.304 1.00 87.69 262 ARG A CA 1
ATOM 2058 C C . ARG A 1 262 ? 12.168 -1.684 -11.014 1.00 87.69 262 ARG A C 1
ATOM 2060 O O . ARG A 1 262 ? 13.134 -0.937 -10.875 1.00 87.69 262 ARG A O 1
ATOM 2067 N N . LEU A 1 263 ? 11.238 -1.850 -10.080 1.00 87.56 263 LEU A N 1
ATOM 2068 C CA . LEU A 1 263 ? 11.340 -1.194 -8.776 1.00 87.56 263 LEU A CA 1
ATOM 2069 C C . LEU A 1 263 ? 12.599 -1.676 -8.061 1.00 87.56 263 LEU A C 1
ATOM 2071 O O . LEU A 1 263 ? 12.879 -2.877 -8.054 1.00 87.56 263 LEU A O 1
ATOM 2075 N N . THR A 1 264 ? 13.323 -0.752 -7.432 1.00 82.25 264 THR A N 1
ATOM 2076 C CA . THR A 1 264 ? 14.502 -1.086 -6.626 1.00 82.25 264 THR A CA 1
ATOM 2077 C C . THR A 1 264 ? 14.105 -2.082 -5.530 1.00 82.25 264 THR A C 1
ATOM 2079 O O . THR A 1 264 ? 13.194 -1.765 -4.756 1.00 82.25 264 THR A O 1
ATOM 2082 N N . PRO A 1 265 ? 14.731 -3.269 -5.436 1.00 73.94 265 PRO A N 1
ATOM 2083 C CA . PRO A 1 265 ? 14.401 -4.248 -4.405 1.00 73.94 265 PRO A CA 1
ATOM 2084 C C . PRO A 1 265 ? 14.651 -3.706 -2.992 1.00 73.94 265 PRO A C 1
ATOM 2086 O O . PRO A 1 265 ? 15.646 -3.026 -2.741 1.00 73.94 265 PRO A O 1
ATOM 2089 N N . ALA A 1 266 ? 13.766 -4.045 -2.053 1.00 73.75 266 ALA A N 1
ATOM 2090 C CA . ALA A 1 266 ? 13.950 -3.753 -0.633 1.00 73.75 266 ALA A CA 1
ATOM 2091 C C . ALA A 1 266 ? 14.502 -4.971 0.106 1.00 73.75 266 ALA A C 1
ATOM 2093 O O . ALA A 1 266 ? 14.010 -6.085 -0.079 1.00 73.75 266 ALA A O 1
ATOM 2094 N N . GLN A 1 267 ? 15.486 -4.752 0.981 1.00 71.00 267 GLN A N 1
ATOM 2095 C CA . GLN A 1 267 ? 16.016 -5.807 1.855 1.00 71.00 267 GLN A CA 1
ATOM 2096 C C . GLN A 1 267 ? 15.051 -6.159 2.998 1.00 71.00 267 GLN A C 1
ATOM 2098 O O . GLN A 1 267 ? 15.131 -7.243 3.571 1.00 71.00 267 GLN A O 1
ATOM 2103 N N . LYS A 1 268 ? 14.133 -5.248 3.346 1.00 77.81 268 LYS A N 1
ATOM 2104 C CA . LYS A 1 268 ? 13.090 -5.481 4.351 1.00 77.81 268 LYS A CA 1
ATOM 2105 C C . LYS A 1 268 ? 11.838 -6.105 3.710 1.00 77.81 268 LYS A C 1
ATOM 2107 O O . LYS A 1 268 ? 11.609 -5.944 2.509 1.00 77.81 268 LYS A O 1
ATOM 2112 N N . PRO A 1 269 ? 11.013 -6.841 4.475 1.00 84.44 269 PRO A N 1
ATOM 2113 C CA . PRO A 1 269 ? 9.683 -7.244 4.035 1.00 84.44 269 PRO A CA 1
ATOM 2114 C C . PRO A 1 269 ? 8.805 -6.040 3.709 1.00 84.44 269 PRO A C 1
ATOM 2116 O O . PRO A 1 269 ? 8.803 -5.060 4.454 1.00 84.44 269 PRO A O 1
ATOM 2119 N N . MET A 1 270 ? 7.996 -6.161 2.657 1.00 90.38 270 MET A N 1
ATOM 2120 C CA . MET A 1 270 ? 6.973 -5.173 2.321 1.00 90.38 270 MET A CA 1
ATOM 2121 C C . MET A 1 270 ? 5.957 -5.052 3.465 1.00 90.38 270 MET A C 1
ATOM 2123 O O . MET A 1 270 ? 5.533 -6.063 4.023 1.00 90.38 270 MET A O 1
ATOM 2127 N N . GLN A 1 271 ? 5.575 -3.826 3.820 1.00 95.75 271 GLN A N 1
ATOM 2128 C CA . GLN A 1 271 ? 4.721 -3.534 4.970 1.00 95.75 271 GLN A CA 1
ATOM 2129 C C . GLN A 1 271 ? 3.420 -2.841 4.573 1.00 95.75 271 GLN A C 1
ATOM 2131 O O . GLN A 1 271 ? 3.356 -2.009 3.664 1.00 95.75 271 GLN A O 1
ATOM 2136 N N . ILE A 1 272 ? 2.389 -3.129 5.357 1.00 97.88 272 ILE A N 1
ATOM 2137 C CA . ILE A 1 272 ? 1.160 -2.350 5.464 1.00 97.88 272 ILE A CA 1
ATOM 2138 C C . ILE A 1 272 ? 1.156 -1.713 6.854 1.00 97.88 272 ILE A C 1
ATOM 2140 O O . ILE A 1 272 ? 1.316 -2.413 7.854 1.00 97.88 272 ILE A O 1
ATOM 2144 N N . GLY A 1 273 ? 0.940 -0.402 6.927 1.00 97.06 273 GLY A N 1
ATOM 2145 C CA . GLY A 1 273 ? 0.739 0.319 8.187 1.00 97.06 273 GLY A CA 1
ATOM 2146 C C . GLY A 1 273 ? 1.974 0.943 8.847 1.00 97.06 273 GLY A C 1
ATOM 2147 O O . GLY A 1 273 ? 1.780 1.864 9.627 1.00 97.06 273 GLY A O 1
ATOM 2148 N N . ARG A 1 274 ? 3.211 0.484 8.597 1.00 95.25 274 ARG A N 1
ATOM 2149 C CA . ARG A 1 274 ? 4.432 1.004 9.263 1.00 95.25 274 ARG A CA 1
ATOM 2150 C C . ARG A 1 274 ? 5.711 0.443 8.630 1.00 95.25 274 ARG A C 1
ATOM 2152 O O . ARG A 1 274 ? 5.745 -0.758 8.381 1.00 95.25 274 ARG A O 1
ATOM 2159 N N . CYS A 1 275 ? 6.767 1.237 8.464 1.00 92.19 275 CYS A N 1
ATOM 2160 C CA . CYS A 1 275 ? 8.128 0.746 8.191 1.00 92.19 275 CYS A CA 1
ATOM 2161 C C . CYS A 1 275 ? 9.078 0.922 9.388 1.00 92.19 275 CYS A C 1
ATOM 2163 O O . CYS A 1 275 ? 9.911 0.045 9.621 1.00 92.19 275 CYS A O 1
ATOM 2165 N N . ASN A 1 276 ? 8.951 2.011 10.154 1.00 89.31 276 ASN A N 1
ATOM 2166 C CA . ASN A 1 276 ? 9.846 2.361 11.262 1.00 89.31 276 ASN A CA 1
ATOM 2167 C C . ASN A 1 276 ? 9.080 2.876 12.501 1.00 89.31 276 ASN A C 1
ATOM 2169 O O . ASN A 1 276 ? 7.856 2.807 12.579 1.00 89.31 276 ASN A O 1
ATOM 2173 N N . ASP A 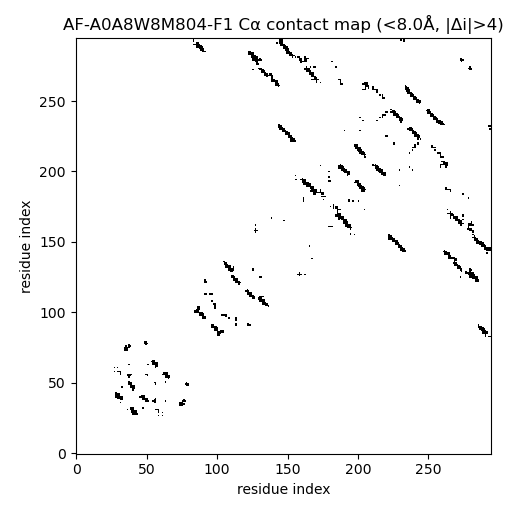1 277 ? 9.786 3.342 13.529 1.00 86.50 277 ASP A N 1
ATOM 2174 C CA . ASP A 1 277 ? 9.179 3.740 14.812 1.00 86.50 277 ASP A CA 1
ATOM 2175 C C . ASP A 1 277 ? 8.419 5.078 14.757 1.00 86.50 277 ASP A C 1
ATOM 2177 O O . ASP A 1 277 ? 7.746 5.449 15.717 1.00 86.50 277 ASP A O 1
ATOM 2181 N N . GLN A 1 278 ? 8.509 5.805 13.639 1.00 89.38 278 GLN A N 1
ATOM 2182 C CA . GLN A 1 278 ? 8.001 7.169 13.480 1.00 89.38 278 GLN A CA 1
ATOM 2183 C C . GLN A 1 278 ? 6.969 7.321 12.351 1.00 89.38 278 GLN A C 1
ATOM 2185 O O . GLN A 1 278 ? 6.552 8.442 12.067 1.00 89.38 278 GLN A O 1
ATOM 2190 N 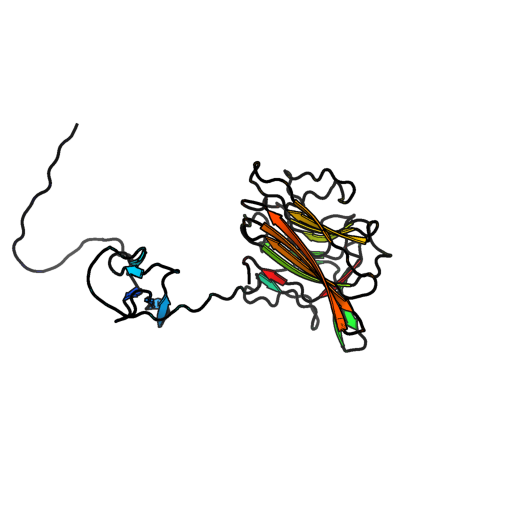N . ASP A 1 279 ? 6.549 6.231 11.701 1.00 93.56 279 ASP A N 1
ATOM 2191 C CA . ASP A 1 279 ? 5.674 6.270 10.517 1.00 93.56 279 ASP A CA 1
ATOM 2192 C C . ASP A 1 279 ? 4.407 5.397 10.615 1.00 93.56 279 ASP A C 1
ATOM 2194 O O . ASP A 1 279 ? 3.715 5.171 9.617 1.00 93.56 279 ASP A O 1
ATOM 2198 N N . GLY A 1 280 ? 4.079 4.923 11.820 1.00 96.12 280 GLY A N 1
ATOM 2199 C CA . GLY A 1 280 ? 2.922 4.068 12.069 1.00 96.12 280 GLY A CA 1
ATOM 2200 C C . GLY A 1 280 ? 1.588 4.730 11.705 1.00 96.12 280 GLY A C 1
ATOM 2201 O O . GLY A 1 280 ? 1.274 5.840 12.133 1.00 96.12 280 GLY A O 1
ATOM 2202 N N . PHE A 1 281 ? 0.751 4.027 10.949 1.00 98.00 281 PHE A N 1
ATOM 2203 C CA . PHE A 1 281 ? -0.581 4.473 10.567 1.00 98.00 281 PHE A CA 1
ATOM 2204 C C . PHE A 1 281 ? -1.554 4.442 11.744 1.00 98.00 281 PHE A C 1
ATOM 2206 O O . PHE A 1 281 ? -1.676 3.442 12.453 1.00 98.00 281 PHE A O 1
ATOM 2213 N N . PHE A 1 282 ? -2.291 5.537 11.921 1.00 97.88 282 PHE A N 1
ATOM 2214 C CA . PHE A 1 282 ? -3.384 5.636 12.874 1.00 97.88 282 PHE A CA 1
ATOM 2215 C C . PHE A 1 282 ? -4.732 5.682 12.148 1.00 97.88 282 PHE A C 1
ATOM 2217 O O . PHE A 1 282 ? -5.093 6.676 11.501 1.00 97.88 282 PHE A O 1
ATOM 2224 N N . GLY A 1 283 ? -5.525 4.625 12.317 1.00 97.56 283 GLY A N 1
ATOM 2225 C CA . GLY A 1 283 ? -6.855 4.537 11.728 1.00 97.56 283 GLY A CA 1
ATOM 2226 C C . GLY A 1 283 ? -7.309 3.104 11.488 1.00 97.56 283 GLY A C 1
ATOM 2227 O O . GLY A 1 283 ? -6.949 2.185 12.227 1.00 97.56 283 GLY A O 1
ATOM 2228 N N . TYR A 1 284 ? -8.115 2.927 10.444 1.00 97.38 284 TYR A N 1
ATOM 2229 C CA . TYR A 1 284 ? -8.653 1.631 10.045 1.00 97.38 284 TYR A CA 1
ATOM 2230 C C . TYR A 1 284 ? -8.309 1.307 8.592 1.00 97.38 284 TYR A C 1
ATOM 2232 O O . TYR A 1 284 ? -8.349 2.194 7.737 1.00 97.38 284 TYR A O 1
ATOM 2240 N N . LEU A 1 285 ? -8.014 0.036 8.317 1.00 97.50 285 LEU 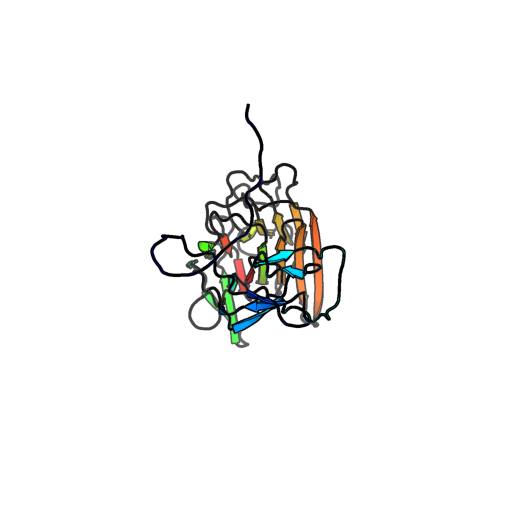A N 1
ATOM 2241 C CA . LEU A 1 285 ? -7.792 -0.520 6.983 1.00 97.50 285 LEU A CA 1
ATOM 2242 C C . LEU A 1 285 ? -8.750 -1.678 6.701 1.00 97.50 285 LEU A C 1
ATOM 2244 O O . LEU A 1 285 ? -9.111 -2.452 7.586 1.00 97.50 285 LEU A O 1
ATOM 2248 N N . ASP A 1 286 ? -9.137 -1.795 5.437 1.00 92.31 286 ASP A N 1
ATOM 2249 C CA . ASP A 1 286 ? -9.999 -2.841 4.904 1.00 92.31 286 ASP A CA 1
ATOM 2250 C C . ASP A 1 286 ? -9.718 -3.050 3.402 1.00 92.31 286 ASP A C 1
ATOM 2252 O O . ASP A 1 286 ? -9.057 -2.234 2.759 1.00 92.31 286 ASP A O 1
ATOM 2256 N N . MET A 1 287 ? -10.213 -4.149 2.829 1.00 89.19 287 MET A N 1
ATOM 2257 C CA . MET A 1 287 ? -10.084 -4.518 1.412 1.00 89.19 287 MET A CA 1
ATOM 2258 C C . MET A 1 287 ? -8.643 -4.467 0.871 1.00 89.19 287 MET A C 1
ATOM 2260 O O . MET A 1 287 ? -8.444 -4.203 -0.316 1.00 89.19 287 MET A O 1
ATOM 2264 N N . VAL A 1 288 ? -7.644 -4.718 1.724 1.00 96.44 288 VAL A N 1
ATOM 2265 C CA . VAL A 1 288 ? -6.227 -4.627 1.353 1.00 96.44 288 VAL A CA 1
ATOM 2266 C C . VAL A 1 288 ? -5.862 -5.798 0.445 1.00 96.44 288 VAL A C 1
ATOM 2268 O O . VAL A 1 288 ? -5.883 -6.959 0.859 1.00 96.44 288 VAL A O 1
ATOM 2271 N N . LYS A 1 289 ? -5.550 -5.484 -0.812 1.00 95.38 289 LYS A N 1
ATOM 2272 C CA . LYS A 1 289 ? -5.198 -6.431 -1.866 1.00 95.38 289 LYS A CA 1
ATOM 2273 C C . LYS A 1 289 ? -3.946 -5.972 -2.595 1.00 95.38 289 LYS A C 1
ATOM 2275 O O . LYS A 1 289 ? -3.850 -4.813 -2.988 1.00 95.38 289 LYS A O 1
ATOM 2280 N N . ILE A 1 290 ? -3.018 -6.896 -2.804 1.00 95.38 290 ILE A N 1
ATOM 2281 C CA . ILE A 1 290 ? -1.779 -6.666 -3.549 1.00 95.38 290 ILE A CA 1
ATOM 2282 C C . ILE A 1 290 ? -1.710 -7.690 -4.677 1.00 95.38 290 ILE A C 1
ATOM 2284 O O . ILE A 1 290 ? -2.044 -8.855 -4.457 1.00 95.38 290 ILE A O 1
ATOM 2288 N N . TYR A 1 291 ? -1.280 -7.266 -5.860 1.00 92.62 291 TYR A N 1
ATOM 2289 C CA . TYR A 1 291 ? -1.151 -8.074 -7.074 1.00 92.62 291 TYR A CA 1
ATOM 2290 C C . TYR A 1 291 ? 0.261 -7.902 -7.650 1.00 92.62 291 TYR A C 1
ATOM 2292 O O . TYR A 1 291 ? 0.804 -6.800 -7.610 1.00 92.62 291 TYR A O 1
ATOM 2300 N N . ASP A 1 292 ? 0.827 -8.968 -8.221 1.00 86.88 292 ASP A N 1
ATOM 2301 C CA . ASP A 1 292 ? 2.065 -8.962 -9.023 1.00 86.88 292 ASP A CA 1
ATOM 2302 C C . ASP A 1 292 ? 1.773 -8.833 -10.536 1.00 86.88 292 ASP A C 1
ATOM 2304 O O . ASP A 1 292 ? 2.592 -9.163 -11.392 1.00 86.88 292 ASP A O 1
ATOM 2308 N N . CYS A 1 293 ? 0.569 -8.363 -10.869 1.00 79.81 293 CYS A N 1
ATOM 2309 C CA . CYS A 1 293 ? 0.046 -8.178 -12.215 1.00 79.81 293 CYS A CA 1
ATOM 2310 C C . CYS A 1 293 ? -0.943 -7.002 -12.256 1.00 79.81 293 CYS A C 1
ATOM 2312 O O . CYS A 1 293 ? -1.395 -6.510 -11.221 1.00 79.81 293 CYS A O 1
ATOM 2314 N N . THR A 1 294 ? -1.283 -6.563 -13.467 1.00 71.44 294 THR A N 1
ATOM 2315 C CA . THR A 1 294 ? -2.322 -5.562 -13.751 1.00 71.44 294 THR A CA 1
ATOM 2316 C C . THR A 1 294 ? -3.651 -6.271 -14.073 1.00 71.44 294 THR A C 1
ATOM 2318 O O . THR A 1 294 ? -3.648 -7.077 -15.010 1.00 71.44 294 THR A O 1
ATOM 2321 N N . PRO A 1 295 ? -4.745 -6.039 -13.317 1.00 59.47 295 PRO A N 1
ATOM 2322 C CA . PRO A 1 295 ? -6.060 -6.652 -13.563 1.00 59.47 295 PRO A CA 1
ATOM 2323 C C . PRO A 1 295 ? -6.838 -6.141 -14.776 1.00 59.47 295 PRO A C 1
ATOM 2325 O O . PRO A 1 295 ? -6.640 -4.967 -15.155 1.00 59.47 295 PRO A O 1
#

Secondary structure (DSSP, 8-state):
---------------------PPP-----EEEPTT-TTEEEETTTTEEEEPPTT-EEETTTTEEEPPPS---------PPP-----SEEEE-SSSS-EE-STT----EEES-EEEE-TTS-EEEEEESSS-EEEEGGGTT--BS-EEEEEEEE--SSSS-SEEEEEE----TT-----TTS-TT---SEEEEEETTTTEEEEEE-BS-TTSPPEEEEEE--TTSEEEEEEEE-SSEEEEEEEEE-TT--EEEEEEEEE--S-BPPPSSPEEES-SSTT---EEEEEEEEEESS--

Solvent-accessible surface area (backbone atoms only — not comparable to full-atom values): 16488 Å² total; per-residue (Å²): 139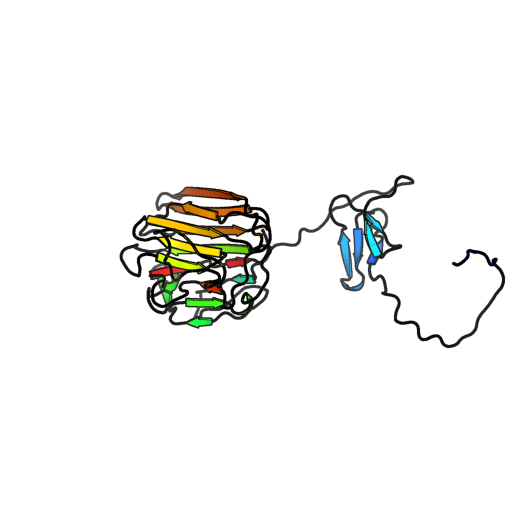,82,86,88,87,92,86,83,82,91,83,85,86,83,89,81,88,86,86,78,96,66,75,80,71,83,74,65,52,52,40,74,36,88,60,20,48,32,23,28,33,28,63,88,74,73,39,80,44,58,34,60,90,91,28,24,48,36,69,92,76,66,44,61,40,75,74,71,87,78,81,83,89,68,50,84,72,88,70,87,78,84,76,59,67,42,50,37,25,55,36,37,66,88,92,60,80,44,49,72,21,92,68,55,53,68,65,49,72,41,75,53,41,73,42,69,48,97,85,66,56,53,24,32,35,30,70,19,51,72,11,25,36,35,28,58,84,62,30,63,42,82,41,47,33,36,26,44,35,36,31,38,34,29,71,66,80,61,53,44,55,38,16,26,57,33,32,33,28,52,16,98,85,44,79,66,96,48,94,77,52,58,83,88,54,16,46,24,36,36,38,30,40,23,48,83,78,52,27,35,40,37,43,40,31,42,67,33,87,87,37,64,72,43,77,46,80,43,70,67,62,66,74,39,61,32,37,37,38,40,37,35,72,32,50,36,41,36,39,38,33,40,35,61,45,98,84,67,52,70,52,74,46,73,54,73,46,75,35,40,50,34,38,44,47,16,83,40,46,24,22,31,22,28,79,52,85,69,19,6,23,41,35,36,41,36,74,37,33,31,23,73,43,81,115

Foldseek 3Di:
DDDDDDDDDDDDDDDDDDDDPDDDDPPLQWDQDPQAQQWTQRNVVRGIAGAPPQWGQDSVVSHTDHDDPDDDDGHHDDHDDDDFWFPFWWDLPDDDTAGPTPNRQDKDWDPWDWDADPVGDIWIFFAQFITKIFRQVQAPDWAQKKKKKKKWAAQLPDHFQKAFQWFLFDDPPAADPDPQDDRNTRTQFTWIQGSVVQWTWTWHAAPDPVFDTDIDTHHDDHRFMWIWMWIHNQFKTKIKIWTQDPVRDIDMDIDMDTGHHTRRGHNGTIMGQDRDRRHGDGGTMHRTTMTSHDD

Sequence (295 aa):
ACTIPCSVDSSNFNRQGDVTTKAPKYECFFRPVKGRPKKYWNEMANQEQDCPASLVYRPDICVCGNPLESETESKVVPIPVKKCDPVVFVDFTGKSIVNKSPRRIWIDPTDTQITRSEKGAQYGRFNGITSRISIPFLSGMSITKLMARLRFFTAGTQGPDSQVLFSNCETETVRWNSPEINKDLSPSIAIILNRKLNRLVFLGSTEDRASEQVMMLLPFKKNDWNNVELMFDGAELSARVRVVGKDKQALEFKNSTALTGRLTPAQKPMQIGRCNDQDGFFGYLDMVKIYDCTP

Radius of gyration: 26.54 Å; Cα contacts (8 Å, |Δi|>4): 727; chains: 1; bounding box: 65×73×67 Å

pLDDT: mean 77.96, std 20.97, range [26.11, 98.38]